Protein 6PKH (pdb70)

Structure (mmCIF, N/CA/C/O backbone):
data_6PKH
#
_entry.id   6PKH
#
_cell.length_a   73.954
_cell.length_b   73.954
_cell.length_c   109.288
_cell.angle_alpha   90.00
_cell.angle_beta   90.00
_cell.angle_gamma   90.00
#
_symmetry.space_group_name_H-M   'P 41 21 2'
#
loop_
_entity.id
_entity.type
_entity.pdbx_description
1 polymer 'N-acetylglucosamine-1-phosphodiester alpha-N-acetylglucosaminidase'
2 branched alpha-D-mannopyranose-(1-3)-beta-D-mannopyranose-(1-4)-2-acetamido-2-deoxy-beta-D-glucopyranose-(1-4)-[alpha-L-fucopyranose-(1-6)]2-acetamido-2-deoxy-beta-D-glucopyranose
3 water water
#
loop_
_atom_site.group_PDB
_atom_site.id
_atom_site.type_symbol
_atom_site.label_atom_id
_atom_site.label_alt_id
_atom_site.label_comp_id
_atom_site.label_asym_id
_atom_site.label_entity_id
_atom_site.label_seq_id
_atom_site.pdbx_PDB_ins_code
_atom_site.Cartn_x
_atom_site.Cartn_y
_atom_site.Cartn_z
_atom_site.occupancy
_atom_site.B_iso_or_equiv
_atom_site.auth_seq_id
_atom_site.auth_comp_id
_atom_site.auth_asym_id
_atom_site.auth_atom_id
_atom_site.pdbx_PDB_model_num
ATOM 1 N N . HIS A 1 15 ? 37.092 37.739 37.296 1.00 62.66 30 HIS A N 1
ATOM 2 C CA . HIS A 1 15 ? 35.842 38.450 37.040 1.00 62.09 30 HIS A CA 1
ATOM 3 C C . HIS A 1 15 ? 34.663 37.494 37.128 1.00 44.69 30 HIS A C 1
ATOM 4 O O . HIS A 1 15 ? 34.742 36.355 36.671 1.00 41.99 30 HIS A O 1
ATOM 17 N N . SER A 1 16 ? 33.564 37.957 37.711 1.00 33.11 31 SER A N 1
ATOM 18 C CA . SER A 1 16 ? 32.436 37.073 37.952 1.00 25.90 31 SER A CA 1
ATOM 19 C C . SER A 1 16 ? 31.543 36.981 36.723 1.00 22.78 31 SER A C 1
ATOM 20 O O . SER A 1 16 ? 31.489 37.892 35.889 1.00 24.02 31 SER A O 1
ATOM 28 N N . SER A 1 17 ? 30.834 35.859 36.631 1.00 19.22 32 SER A N 1
ATOM 29 C CA . SER A 1 17 ? 29.918 35.564 35.540 1.00 21.64 32 SER A CA 1
ATOM 30 C C . SER A 1 17 ? 28.541 36.198 35.724 1.00 19.90 32 SER A C 1
ATOM 31 O O . SER A 1 17 ? 27.703 36.095 34.827 1.00 19.54 32 SER A O 1
ATOM 39 N N . ASP A 1 18 ? 28.273 36.836 36.860 1.00 20.86 33 ASP A N 1
ATOM 40 C CA . ASP A 1 18 ? 26.977 37.463 37.111 1.00 21.56 33 ASP A CA 1
ATOM 41 C C . ASP A 1 18 ? 25.825 36.465 36.981 1.00 19.97 33 ASP A C 1
ATOM 42 O O . ASP A 1 18 ? 24.754 36.808 36.488 1.00 20.91 33 ASP A O 1
ATOM 51 N N . ASP A 1 19 ? 26.015 35.221 37.427 1.00 18.57 34 ASP A N 1
ATOM 52 C CA . ASP A 1 19 ? 25.007 34.215 37.131 1.00 20.96 34 ASP A CA 1
ATOM 53 C C . ASP A 1 19 ? 24.007 33.959 38.258 1.00 19.81 34 ASP A C 1
ATOM 54 O O . ASP A 1 19 ? 23.080 33.176 38.050 1.00 23.28 34 ASP A O 1
ATOM 63 N N . ASP A 1 20 ? 24.129 34.597 39.424 1.00 15.27 35 ASP A N 1
ATOM 64 C CA . ASP A 1 20 ? 23.073 34.518 40.446 1.00 12.91 35 ASP A CA 1
ATOM 65 C C . ASP A 1 20 ? 22.373 35.876 40.543 1.00 12.65 35 ASP A C 1
ATOM 66 O O . ASP A 1 20 ? 22.594 36.659 41.477 1.00 12.42 35 ASP A O 1
ATOM 75 N N . LEU A 1 21 ? 21.509 36.152 39.564 1.00 11.73 36 LEU A N 1
ATOM 76 C CA . LEU A 1 21 ? 20.804 37.424 39.498 1.00 13.06 36 LEU A CA 1
ATOM 77 C C . LEU A 1 21 ? 19.487 37.309 40.248 1.00 12.95 36 LEU A C 1
ATOM 78 O O . LEU A 1 21 ? 18.686 36.417 39.963 1.00 15.13 36 LEU A O 1
ATOM 94 N N . LEU A 1 22 ? 19.270 38.215 41.194 1.00 12.55 37 LEU A N 1
ATOM 95 C CA . LEU A 1 22 ? 18.043 38.260 41.982 1.00 14.98 37 LEU A CA 1
ATOM 96 C C . LEU A 1 22 ? 17.431 39.625 41.731 1.00 14.57 37 LEU A C 1
ATOM 97 O O . LEU A 1 22 ? 17.794 40.596 42.406 1.00 16.11 37 LEU A O 1
ATOM 113 N N . LEU A 1 23 ? 16.524 39.697 40.753 1.00 11.96 38 LEU A N 1
ATOM 114 C CA . LEU A 1 23 ? 15.992 40.971 40.282 1.00 11.54 38 LEU A CA 1
ATOM 115 C C . LEU A 1 23 ? 14.553 41.169 40.728 1.00 11.38 38 LEU A C 1
ATOM 116 O O . LEU A 1 23 ? 13.683 40.334 40.433 1.00 11.13 38 LEU A O 1
ATOM 132 N N . PRO A 1 24 ? 14.251 42.286 41.392 1.00 10.24 39 PRO A N 1
ATOM 133 C CA . PRO A 1 24 ? 12.874 42.536 41.826 1.00 10.59 39 PRO A CA 1
ATOM 134 C C . PRO A 1 24 ? 11.932 42.969 40.720 1.00 12.49 39 PRO A C 1
ATOM 135 O O . PRO A 1 24 ? 10.719 42.787 40.885 1.00 14.39 39 PRO A O 1
ATOM 146 N N . TYR A 1 25 ? 12.434 43.500 39.600 1.00 10.24 40 TYR A N 1
ATOM 147 C CA . TYR A 1 25 ? 11.592 44.025 38.537 1.00 10.77 40 TYR A CA 1
ATOM 148 C C . TYR A 1 25 ? 11.924 43.363 37.203 1.00 14.79 40 TYR A C 1
ATOM 149 O O . TYR A 1 25 ? 13.086 43.112 36.894 1.00 16.61 40 TYR A O 1
ATOM 167 N N . THR A 1 26 ? 10.894 43.082 36.410 1.00 15.56 41 THR A N 1
ATOM 168 C CA . THR A 1 26 ? 11.114 42.605 35.055 1.00 19.40 41 THR A CA 1
ATOM 169 C C . THR A 1 26 ? 11.128 43.740 34.048 1.00 20.45 41 THR A C 1
ATOM 170 O O . THR A 1 26 ? 11.655 43.566 32.950 1.00 23.20 41 THR A O 1
ATOM 181 N N . LYS A 1 27 ? 10.578 44.893 34.406 1.00 20.39 42 LYS A N 1
ATOM 182 C CA . LYS A 1 27 ? 10.513 46.052 33.526 1.00 28.89 42 LYS A CA 1
ATOM 183 C C . LYS A 1 27 ? 11.372 47.171 34.122 1.00 25.91 42 LYS A C 1
ATOM 184 O O . LYS A 1 27 ? 12.509 46.912 34.518 1.00 24.45 42 LYS A O 1
ATOM 203 N N . SER A 1 28 ? 10.870 48.387 34.201 1.00 29.43 43 SER A N 1
ATOM 204 C CA A SER A 1 28 ? 11.666 49.476 34.744 0.41 28.40 43 SER A CA 1
ATOM 205 C CA B SER A 1 28 ? 11.676 49.468 34.743 0.59 28.37 43 SER A CA 1
ATOM 206 C C . SER A 1 28 ? 11.826 49.311 36.253 1.00 24.25 43 SER A C 1
ATOM 207 O O . SER A 1 28 ? 10.957 48.768 36.941 1.00 22.76 43 SER A O 1
ATOM 222 N N . HIS A 1 29 ? 12.948 49.790 36.767 1.00 18.11 44 HIS A N 1
ATOM 223 C CA . HIS A 1 29 ? 13.223 49.655 38.186 1.00 13.24 44 HIS A CA 1
ATOM 224 C C . HIS A 1 29 ? 12.325 50.575 39.000 1.00 13.33 44 HIS A C 1
ATOM 225 O O . HIS A 1 29 ? 12.275 51.782 38.760 1.00 15.54 44 HIS A O 1
ATOM 239 N N . GLY A 1 30 ? 11.614 50.001 39.961 1.00 10.80 45 GLY A N 1
ATOM 240 C CA . GLY A 1 30 ? 10.831 50.763 40.899 1.00 10.18 45 GLY A CA 1
ATOM 241 C C . GLY A 1 30 ? 9.381 50.864 40.477 1.00 11.49 45 GLY A C 1
ATOM 242 O O . GLY A 1 30 ? 9.020 50.567 39.339 1.00 13.55 45 GLY A O 1
ATOM 246 N N . PRO A 1 31 ? 8.522 51.301 41.386 1.00 11.11 46 PRO A N 1
ATOM 247 C CA . PRO A 1 31 ? 7.134 51.547 41.007 1.00 12.64 46 PRO A CA 1
ATOM 248 C C . PRO A 1 31 ? 7.035 52.788 40.141 1.00 15.12 46 PRO A C 1
ATOM 249 O O . PRO A 1 31 ? 7.955 53.605 40.062 1.00 14.64 46 PRO A O 1
ATOM 260 N N . SER A 1 32 ? 5.891 52.921 39.479 1.00 11.53 47 SER A N 1
ATOM 261 C CA . SER A 1 32 ? 5.679 54.059 38.605 1.00 15.72 47 SER A CA 1
ATOM 262 C C . SER A 1 32 ? 4.955 55.200 39.304 1.00 16.07 47 SER A C 1
ATOM 263 O O . SER A 1 32 ? 4.897 56.307 38.756 1.00 16.58 47 SER A O 1
ATOM 271 N N . HIS A 1 33 ? 4.420 54.958 40.494 1.00 15.05 48 HIS A N 1
ATOM 272 C CA . HIS A 1 33 ? 3.596 55.929 41.186 1.00 14.45 48 HIS A CA 1
ATOM 273 C C . HIS A 1 33 ? 4.426 56.800 42.118 1.00 13.60 48 HIS A C 1
ATOM 274 O O . HIS A 1 33 ? 5.578 56.500 42.457 1.00 14.00 48 HIS A O 1
ATOM 289 N N . SER A 1 34 ? 3.819 57.898 42.534 1.00 11.88 49 SER A N 1
ATOM 290 C CA . SER A 1 34 ? 4.523 58.974 43.206 1.00 12.24 49 SER A CA 1
ATOM 291 C C . SER A 1 34 ? 4.593 58.764 44.709 1.00 11.03 49 SER A C 1
ATOM 292 O O . SER A 1 34 ? 3.939 57.898 45.288 1.00 12.73 49 SER A O 1
ATOM 300 N N . HIS A 1 35 ? 5.350 59.650 45.352 1.00 11.07 50 HIS A N 1
ATOM 301 C CA . HIS A 1 35 ? 5.394 59.665 46.804 1.00 11.55 50 HIS A CA 1
ATOM 302 C C . HIS A 1 35 ? 4.006 59.884 47.399 1.00 12.62 50 HIS A C 1
ATOM 303 O O . HIS A 1 35 ? 3.649 59.262 48.404 1.00 12.68 50 HIS A O 1
ATOM 317 N N . ARG A 1 36 ? 3.212 60.778 46.810 1.00 11.74 51 ARG A N 1
ATOM 318 C CA . ARG A 1 36 ? 1.858 61.007 47.329 1.00 11.28 51 ARG A CA 1
ATOM 319 C C . ARG A 1 36 ? 1.027 59.727 47.285 1.00 10.84 51 ARG A C 1
ATOM 320 O O . ARG A 1 36 ? 0.204 59.482 48.172 1.00 11.18 51 ARG A O 1
ATOM 341 N N . TYR A 1 37 ? 1.206 58.909 46.246 1.00 11.49 52 TYR A N 1
ATOM 342 C CA . TYR A 1 37 ? 0.490 57.640 46.187 1.00 10.50 52 TYR A CA 1
ATOM 343 C C . TYR A 1 37 ? 0.875 56.757 47.365 1.00 9.92 52 TYR A C 1
ATOM 344 O O . TYR A 1 37 ? 0.013 56.158 48.021 1.00 11.45 52 TYR A O 1
ATOM 362 N N . VAL A 1 38 ? 2.173 56.679 47.656 1.00 9.27 53 VAL A N 1
ATOM 363 C CA . VAL A 1 38 ? 2.654 55.887 48.784 1.00 10.34 53 VAL A CA 1
ATOM 364 C C . VAL A 1 38 ? 2.065 56.398 50.092 1.00 10.95 53 VAL A C 1
ATOM 365 O O . VAL A 1 38 ? 1.653 55.617 50.955 1.00 11.68 53 VAL A O 1
ATOM 378 N N . ARG A 1 39 ? 2.044 57.717 50.272 1.00 10.60 54 ARG A N 1
ATOM 379 C CA . ARG A 1 39 ? 1.445 58.293 51.468 1.00 10.24 54 ARG A CA 1
ATOM 380 C C . ARG A 1 39 ? -0.004 57.885 51.600 1.00 11.32 54 ARG A C 1
ATOM 381 O O . ARG A 1 39 ? -0.462 57.532 52.692 1.00 12.39 54 ARG A O 1
ATOM 402 N N . ASP A 1 40 ? -0.742 57.912 50.496 1.00 11.33 55 ASP A N 1
ATOM 403 C CA . ASP A 1 40 ? -2.174 57.691 50.568 1.00 12.42 55 ASP A CA 1
ATOM 404 C C . ASP A 1 40 ? -2.527 56.226 50.757 1.00 11.31 55 ASP A C 1
ATOM 405 O O . ASP A 1 40 ? -3.650 55.927 51.173 1.00 14.59 55 ASP A O 1
ATOM 414 N N . CYS A 1 41 ? -1.611 55.307 50.471 1.00 11.33 56 CYS A N 1
ATOM 415 C CA . CYS A 1 41 ? -1.904 53.892 50.622 1.00 13.99 56 CYS A CA 1
ATOM 416 C C . CYS A 1 41 ? -1.313 53.284 51.882 1.00 16.05 56 CYS A C 1
ATOM 417 O O . CYS A 1 41 ? -1.572 52.110 52.163 1.00 17.67 56 CYS A O 1
ATOM 425 N N . GLN A 1 42 ? -0.566 54.036 52.675 1.00 14.99 57 GLN A N 1
ATOM 426 C CA . GLN A 1 42 ? 0.057 53.372 53.807 1.00 15.68 57 GLN A CA 1
ATOM 427 C C . GLN A 1 42 ? -0.950 53.204 54.946 1.00 13.49 57 GLN A C 1
ATOM 428 O O . GLN A 1 42 ? -1.988 53.871 54.983 1.00 13.03 57 GLN A O 1
ATOM 442 N N . PRO A 1 43 ? -0.668 52.304 55.884 1.00 13.22 58 PRO A N 1
ATOM 443 C CA . PRO A 1 43 ? -1.629 52.037 56.957 1.00 13.93 58 PRO A CA 1
ATOM 444 C C . PRO A 1 43 ? -1.876 53.261 57.832 1.00 13.94 58 PRO A C 1
ATOM 445 O O . PRO A 1 43 ? -0.990 54.086 58.052 1.00 14.89 58 PRO A O 1
ATOM 456 N N . VAL A 1 44 ? -3.086 53.314 58.402 1.00 13.67 59 VAL A N 1
ATOM 457 C CA A VAL A 1 44 ? -3.516 54.474 59.177 0.72 15.76 59 VAL A CA 1
ATOM 458 C CA B VAL A 1 44 ? -3.514 54.476 59.177 0.28 16.04 59 VAL A CA 1
ATOM 459 C C . VAL A 1 44 ? -2.591 54.719 60.362 1.00 14.86 59 VAL A C 1
ATOM 460 O O . VAL A 1 44 ? -2.445 55.863 60.815 1.00 15.59 59 VAL A O 1
ATOM 485 N N . ALA A 1 45 ? -1.945 53.664 60.877 1.00 14.50 60 ALA A N 1
ATOM 486 C CA . ALA A 1 45 ? -1.041 53.800 62.021 1.00 16.37 60 ALA A CA 1
ATOM 487 C C . ALA A 1 45 ? 0.101 54.771 61.767 1.00 15.98 60 ALA A C 1
ATOM 488 O O . ALA A 1 45 ? 0.682 55.299 62.721 1.00 17.80 60 ALA A O 1
ATOM 495 N N . HIS A 1 46 ? 0.445 55.010 60.517 1.00 12.81 61 HIS A N 1
ATOM 496 C CA . HIS A 1 46 ? 1.595 55.835 60.181 1.00 13.20 61 HIS A CA 1
ATOM 497 C C . HIS A 1 46 ? 1.206 57.229 59.721 1.00 17.09 61 HIS A C 1
ATOM 498 O O . HIS A 1 46 ? 2.089 58.022 59.373 1.00 19.27 61 HIS A O 1
ATOM 512 N N . GLY A 1 47 ? -0.083 57.562 59.760 1.00 16.61 62 GLY A N 1
ATOM 513 C CA . GLY A 1 47 ? -0.513 58.897 59.390 1.00 17.52 62 GLY A CA 1
ATOM 514 C C . GLY A 1 47 ? -0.091 59.256 57.983 1.00 17.16 62 GLY A C 1
ATOM 515 O O . GLY A 1 47 ? -0.222 58.471 57.039 1.00 15.97 62 GLY A O 1
ATOM 519 N N . THR A 1 48 ? 0.428 60.470 57.839 1.00 17.84 63 THR A N 1
ATOM 520 C CA . THR A 1 48 ? 0.819 61.006 56.549 1.00 17.33 63 THR A CA 1
ATOM 521 C C . THR A 1 48 ? 2.320 61.009 56.334 1.00 16.56 63 THR A C 1
ATOM 522 O O . THR A 1 48 ? 2.769 61.444 55.274 1.00 19.66 63 THR A O 1
ATOM 533 N N . VAL A 1 49 ? 3.112 60.549 57.296 1.00 14.36 64 VAL A N 1
ATOM 534 C CA . VAL A 1 49 ? 4.568 60.574 57.170 1.00 14.17 64 VAL A CA 1
ATOM 535 C C . VAL A 1 49 ? 5.047 59.185 56.773 1.00 12.97 64 VAL A C 1
ATOM 536 O O . VAL A 1 49 ? 4.667 58.181 57.396 1.00 13.86 64 VAL A O 1
ATOM 549 N N . THR A 1 50 ? 5.871 59.130 55.725 1.00 12.26 65 THR A N 1
ATOM 550 C CA . THR A 1 50 ? 6.253 57.876 55.096 1.00 9.94 65 THR A CA 1
ATOM 551 C C . THR A 1 50 ? 7.692 57.470 55.387 1.00 9.61 65 THR A C 1
ATOM 552 O O . THR A 1 50 ? 8.223 56.594 54.704 1.00 9.83 65 THR A O 1
ATOM 563 N N . HIS A 1 51 ? 8.343 58.085 56.365 1.00 9.91 66 HIS A N 1
ATOM 564 C CA . HIS A 1 51 ? 9.681 57.669 56.749 1.00 11.04 66 HIS A CA 1
ATOM 565 C C . HIS A 1 51 ? 9.799 57.775 58.256 1.00 13.09 66 HIS A C 1
ATOM 566 O O . HIS A 1 51 ? 8.983 58.424 58.917 1.00 13.87 66 HIS A O 1
ATOM 580 N N . GLU A 1 52 ? 10.837 57.145 58.795 1.00 12.58 67 GLU A N 1
ATOM 581 C CA . GLU A 1 52 ? 11.152 57.231 60.215 1.00 12.61 67 GLU A CA 1
ATOM 582 C C . GLU A 1 52 ? 12.501 57.912 60.404 1.00 13.42 67 GLU A C 1
ATOM 583 O O . GLU A 1 52 ? 13.376 57.849 59.530 1.00 12.53 67 GLU A O 1
ATOM 595 N N . THR A 1 53 ? 12.664 58.539 61.561 1.00 13.88 68 THR A N 1
ATOM 596 C CA . THR A 1 53 ? 13.900 59.212 61.930 1.00 17.75 68 THR A CA 1
ATOM 597 C C . THR A 1 53 ? 14.369 58.726 63.293 1.00 20.29 68 THR A C 1
ATOM 598 O O . THR A 1 53 ? 13.562 58.407 64.172 1.00 20.78 68 THR A O 1
ATOM 609 N N . GLN A 1 54 ? 15.689 58.680 63.463 1.00 18.00 69 GLN A N 1
ATOM 610 C CA . GLN A 1 54 ? 16.285 58.318 64.744 1.00 20.19 69 GLN A CA 1
ATOM 611 C C . GLN A 1 54 ? 17.591 59.084 64.894 1.00 18.02 69 GLN A C 1
ATOM 612 O O . GLN A 1 54 ? 18.414 59.074 63.980 1.00 16.32 69 GLN A O 1
ATOM 626 N N . ALA A 1 55 ? 17.780 59.734 66.034 1.00 15.66 70 ALA A N 1
ATOM 627 C CA . ALA A 1 55 ? 19.070 60.359 66.317 1.00 17.33 70 ALA A CA 1
ATOM 628 C C . ALA A 1 55 ? 20.166 59.300 66.367 1.00 18.17 70 ALA A C 1
ATOM 629 O O . ALA A 1 55 ? 20.038 58.292 67.063 1.00 18.79 70 ALA A O 1
ATOM 636 N N . ALA A 1 56 ? 21.251 59.519 65.629 1.00 18.59 71 ALA A N 1
ATOM 637 C CA . ALA A 1 56 ? 22.309 58.526 65.597 1.00 21.65 71 ALA A CA 1
ATOM 638 C C . ALA A 1 56 ? 23.033 58.512 66.935 1.00 24.25 71 ALA A C 1
ATOM 639 O O . ALA A 1 56 ? 23.113 59.528 67.632 1.00 23.23 71 ALA A O 1
ATOM 646 N N . SER A 1 57 ? 23.535 57.338 67.308 1.00 25.63 72 SER A N 1
ATOM 647 C CA . SER A 1 57 ? 24.410 57.274 68.462 1.00 29.68 72 SER A CA 1
ATOM 648 C C . SER A 1 57 ? 25.667 58.074 68.164 1.00 28.43 72 SER A C 1
ATOM 649 O O . SER A 1 57 ? 26.044 58.270 67.006 1.00 25.75 72 SER A O 1
ATOM 657 N N . LYS A 1 58 ? 26.297 58.570 69.222 1.00 27.51 73 LYS A N 1
ATOM 658 C CA . LYS A 1 58 ? 27.499 59.363 69.103 1.00 37.19 73 LYS A CA 1
ATOM 659 C C . LYS A 1 58 ? 28.376 59.020 70.307 1.00 50.03 73 LYS A C 1
ATOM 660 O O . LYS A 1 58 ? 28.496 59.782 71.260 1.00 41.59 73 LYS A O 1
ATOM 679 N N . HIS A 1 59 ? 28.975 57.832 70.264 1.00 80.44 74 HIS A N 1
ATOM 680 C CA . HIS A 1 59 ? 29.884 57.358 71.307 1.00 106.02 74 HIS A CA 1
ATOM 681 C C . HIS A 1 59 ? 31.312 57.662 70.867 1.00 114.13 74 HIS A C 1
ATOM 682 O O . HIS A 1 59 ? 31.897 56.923 70.071 1.00 118.70 74 HIS A O 1
ATOM 696 N N . SER A 1 60 ? 31.878 58.752 71.387 1.00 117.71 75 SER A N 1
ATOM 697 C CA . SER A 1 60 ? 33.275 59.057 71.096 1.00 120.98 75 SER A CA 1
ATOM 698 C C . SER A 1 60 ? 34.206 58.088 71.811 1.00 129.44 75 SER A C 1
ATOM 699 O O . SER A 1 60 ? 35.240 57.691 71.262 1.00 127.93 75 SER A O 1
ATOM 707 N N . ASN A 1 61 ? 33.851 57.693 73.033 1.00 137.86 76 ASN A N 1
ATOM 708 C CA . ASN A 1 61 ? 34.661 56.761 73.816 1.00 142.81 76 ASN A CA 1
ATOM 709 C C . ASN A 1 61 ? 34.165 55.335 73.570 1.00 131.88 76 ASN A C 1
ATOM 710 O O . ASN A 1 61 ? 33.606 54.662 74.438 1.00 136.98 76 ASN A O 1
ATOM 721 N N . SER A 1 62 ? 34.383 54.890 72.336 1.00 107.43 77 SER A N 1
ATOM 722 C CA . SER A 1 62 ? 34.027 53.547 71.901 1.00 86.69 77 SER A CA 1
ATOM 723 C C . SER A 1 62 ? 34.758 53.268 70.597 1.00 73.67 77 SER A C 1
ATOM 724 O O . SER A 1 62 ? 35.223 54.204 69.932 1.00 71.90 77 SER A O 1
ATOM 732 N N . PRO A 1 63 ? 34.891 52.000 70.209 1.00 61.87 78 PRO A N 1
ATOM 733 C CA . PRO A 1 63 ? 35.463 51.692 68.894 1.00 47.92 78 PRO A CA 1
ATOM 734 C C . PRO A 1 63 ? 34.551 52.189 67.786 1.00 32.67 78 PRO A C 1
ATOM 735 O O . PRO A 1 63 ? 33.379 52.513 67.994 1.00 27.70 78 PRO A O 1
ATOM 746 N N . VAL A 1 64 ? 35.107 52.245 66.580 1.00 26.96 79 VAL A N 1
ATOM 747 C CA . VAL A 1 64 ? 34.310 52.683 65.442 1.00 23.87 79 VAL A CA 1
ATOM 748 C C . VAL A 1 64 ? 33.174 51.704 65.188 1.00 19.00 79 VAL A C 1
ATOM 749 O O . VAL A 1 64 ? 32.032 52.105 64.940 1.00 17.17 79 VAL A O 1
ATOM 762 N N . LEU A 1 65 ? 33.466 50.408 65.239 1.00 18.37 80 LEU A N 1
ATOM 763 C CA . LEU A 1 65 ? 32.461 49.410 64.926 1.00 17.16 80 LEU A CA 1
ATOM 764 C C . LEU A 1 65 ? 32.771 48.131 65.675 1.00 18.87 80 LEU A C 1
ATOM 765 O O . LEU A 1 65 ? 33.875 47.933 66.194 1.00 19.40 80 LEU A O 1
ATOM 781 N N . GLU A 1 66 ? 31.777 47.251 65.706 1.00 17.59 81 GLU A N 1
ATOM 782 C CA . GLU A 1 66 ? 31.953 45.860 66.102 1.00 18.89 81 GLU A CA 1
ATOM 783 C C . GLU A 1 66 ? 31.396 45.002 64.981 1.00 14.50 81 GLU A C 1
ATOM 784 O O . GLU A 1 66 ? 30.266 45.221 64.549 1.00 13.72 81 GLU A O 1
ATOM 796 N N . SER A 1 67 ? 32.176 44.043 64.501 1.00 15.16 82 SER A N 1
ATOM 797 C CA . SER A 1 67 ? 31.738 43.191 63.400 1.00 18.98 82 SER A CA 1
ATOM 798 C C . SER A 1 67 ? 31.700 41.756 63.893 1.00 16.37 82 SER A C 1
ATOM 799 O O . SER A 1 67 ? 32.709 41.233 64.373 1.00 17.53 82 SER A O 1
ATOM 807 N N . ASN A 1 68 ? 30.539 41.132 63.780 1.00 14.60 83 ASN A N 1
ATOM 808 C CA . ASN A 1 68 ? 30.274 39.829 64.365 1.00 14.84 83 ASN A CA 1
ATOM 809 C C . ASN A 1 68 ? 29.875 38.846 63.275 1.00 13.43 83 ASN A C 1
ATOM 810 O O . ASN A 1 68 ? 29.131 39.193 62.355 1.00 15.24 83 ASN A O 1
ATOM 821 N N . ILE A 1 69 ? 30.348 37.615 63.408 1.00 11.32 84 ILE A N 1
ATOM 822 C CA . ILE A 1 69 ? 30.005 36.522 62.508 1.00 9.54 84 ILE A CA 1
ATOM 823 C C . ILE A 1 69 ? 28.902 35.691 63.154 1.00 9.13 84 ILE A C 1
ATOM 824 O O . ILE A 1 69 ? 28.997 35.330 64.338 1.00 11.96 84 ILE A O 1
ATOM 840 N N . PHE A 1 70 ? 27.875 35.353 62.381 1.00 9.23 85 PHE A N 1
ATOM 841 C CA . PHE A 1 70 ? 26.860 34.403 62.827 1.00 9.65 85 PHE A CA 1
ATOM 842 C C . PHE A 1 70 ? 26.807 33.208 61.883 1.00 9.66 85 PHE A C 1
ATOM 843 O O . PHE A 1 70 ? 27.029 33.335 60.673 1.00 9.54 85 PHE A O 1
ATOM 860 N N . ILE A 1 71 ? 26.558 32.048 62.471 1.00 10.04 86 ILE A N 1
ATOM 861 C CA . ILE A 1 71 ? 26.166 30.841 61.763 1.00 11.06 86 ILE A CA 1
ATOM 862 C C . ILE A 1 71 ? 24.943 30.310 62.496 1.00 12.14 86 ILE A C 1
ATOM 863 O O . ILE A 1 71 ? 25.046 29.889 63.652 1.00 12.66 86 ILE A O 1
ATOM 879 N N . SER A 1 72 ? 23.789 30.330 61.832 1.00 14.21 87 SER A N 1
ATOM 880 C CA . SER A 1 72 ? 22.515 30.099 62.495 1.00 16.31 87 SER A CA 1
ATOM 881 C C . SER A 1 72 ? 21.680 29.087 61.739 1.00 17.69 87 SER A C 1
ATOM 882 O O . SER A 1 72 ? 21.763 28.975 60.516 1.00 17.82 87 SER A O 1
ATOM 890 N N . ASP A 1 73 ? 20.831 28.386 62.486 1.00 20.14 88 ASP A N 1
ATOM 891 C CA . ASP A 1 73 ? 19.902 27.413 61.926 1.00 26.88 88 ASP A CA 1
ATOM 892 C C . ASP A 1 73 ? 18.558 28.093 61.691 1.00 22.77 88 ASP A C 1
ATOM 893 O O . ASP A 1 73 ? 17.967 28.639 62.626 1.00 23.13 88 ASP A O 1
ATOM 902 N N . ILE A 1 74 ? 18.093 28.085 60.445 1.00 20.40 89 ILE A N 1
ATOM 903 C CA . ILE A 1 74 ? 16.827 28.701 60.061 1.00 23.65 89 ILE A CA 1
ATOM 904 C C . ILE A 1 74 ? 15.882 27.581 59.650 1.00 25.01 89 ILE A C 1
ATOM 905 O O . ILE A 1 74 ? 16.260 26.686 58.885 1.00 23.75 89 ILE A O 1
ATOM 921 N N . THR A 1 75 ? 14.663 27.615 60.168 1.00 27.79 90 THR A N 1
ATOM 922 C CA . THR A 1 75 ? 13.631 26.672 59.769 1.00 34.03 90 THR A CA 1
ATOM 923 C C . THR A 1 75 ? 12.574 27.439 58.990 1.00 35.97 90 THR A C 1
ATOM 924 O O . THR A 1 75 ? 12.049 28.445 59.478 1.00 39.15 90 THR A O 1
ATOM 935 N N . ASP A 1 76 ? 12.285 26.983 57.781 1.00 30.72 91 ASP A N 1
ATOM 936 C CA . ASP A 1 76 ? 11.345 27.685 56.925 1.00 37.95 91 ASP A CA 1
ATOM 937 C C . ASP A 1 76 ? 9.936 27.184 57.215 1.00 44.42 91 ASP A C 1
ATOM 938 O O . ASP A 1 76 ? 9.720 26.380 58.126 1.00 33.00 91 ASP A O 1
ATOM 947 N N . ASP A 1 77 ? 8.968 27.649 56.420 1.00 66.54 92 ASP A N 1
ATOM 948 C CA . ASP A 1 77 ? 7.570 27.310 56.665 1.00 80.54 92 ASP A CA 1
ATOM 949 C C . ASP A 1 77 ? 7.327 25.813 56.510 1.00 71.61 92 ASP A C 1
ATOM 950 O O . ASP A 1 77 ? 6.566 25.219 57.282 1.00 71.11 92 ASP A O 1
ATOM 959 N N . SER A 1 78 ? 7.968 25.184 55.526 1.00 65.85 93 SER A N 1
ATOM 960 C CA . SER A 1 78 ? 7.795 23.754 55.292 1.00 63.06 93 SER A CA 1
ATOM 961 C C . SER A 1 78 ? 8.468 22.883 56.350 1.00 57.08 93 SER A C 1
ATOM 962 O O . SER A 1 78 ? 8.442 21.655 56.211 1.00 57.70 93 SER A O 1
ATOM 970 N N . GLY A 1 79 ? 9.068 23.473 57.387 1.00 49.45 94 GLY A N 1
ATOM 971 C CA . GLY A 1 79 ? 9.767 22.725 58.412 1.00 44.44 94 GLY A CA 1
ATOM 972 C C . GLY A 1 79 ? 11.203 22.371 58.087 1.00 41.59 94 GLY A C 1
ATOM 973 O O . GLY A 1 79 ? 11.847 21.679 58.889 1.00 37.82 94 GLY A O 1
ATOM 977 N N . THR A 1 80 ? 11.723 22.823 56.945 1.00 44.20 95 THR A N 1
ATOM 978 C CA . THR A 1 80 ? 13.066 22.470 56.500 1.00 46.76 95 THR A CA 1
ATOM 979 C C . THR A 1 80 ? 14.108 23.321 57.215 1.00 39.50 95 THR A C 1
ATOM 980 O O . THR A 1 80 ? 13.982 24.548 57.264 1.00 33.85 95 THR A O 1
ATOM 991 N N . HIS A 1 81 ? 15.150 22.669 57.742 1.00 39.70 96 HIS A N 1
ATOM 992 C CA . HIS A 1 81 ? 16.245 23.355 58.414 1.00 33.93 96 HIS A CA 1
ATOM 993 C C . HIS A 1 81 ? 17.396 23.619 57.451 1.00 27.43 96 HIS A C 1
ATOM 994 O O . HIS A 1 81 ? 17.716 22.785 56.596 1.00 25.97 96 HIS A O 1
ATOM 1008 N N . ARG A 1 82 ? 18.039 24.772 57.620 1.00 23.85 97 ARG A N 1
ATOM 1009 C CA . ARG A 1 82 ? 19.198 25.130 56.820 1.00 23.34 97 ARG A CA 1
ATOM 1010 C C . ARG A 1 82 ? 20.121 25.980 57.676 1.00 20.28 97 ARG A C 1
ATOM 1011 O O . ARG A 1 82 ? 19.654 26.833 58.433 1.00 25.19 97 ARG A O 1
ATOM 1032 N N . TRP A 1 83 ? 21.426 25.781 57.530 1.00 14.71 98 TRP A N 1
ATOM 1033 C CA . TRP A 1 83 ? 22.385 26.688 58.136 1.00 14.17 98 TRP A CA 1
ATOM 1034 C C . TRP A 1 83 ? 22.647 27.863 57.212 1.00 13.70 98 TRP A C 1
ATOM 1035 O O . TRP A 1 83 ? 22.736 27.701 55.992 1.00 15.87 98 TRP A O 1
ATOM 1056 N N . VAL A 1 84 ? 22.717 29.055 57.798 1.00 14.29 99 VAL A N 1
ATOM 1057 C CA . VAL A 1 84 ? 23.057 30.272 57.070 1.00 13.30 99 VAL A CA 1
ATOM 1058 C C . VAL A 1 84 ? 24.208 30.937 57.805 1.00 12.65 99 VAL A C 1
ATOM 1059 O O . VAL A 1 84 ? 24.331 30.829 59.027 1.00 12.97 99 VAL A O 1
ATOM 1072 N N . SER A 1 85 ? 25.052 31.628 57.057 1.00 11.87 100 SER A N 1
ATOM 1073 C CA A SER A 1 85 ? 26.233 32.277 57.605 0.59 12.16 100 SER A CA 1
ATOM 1074 C CA B SER A 1 85 ? 26.221 32.285 57.622 0.41 12.19 100 SER A CA 1
ATOM 1075 C C . SER A 1 85 ? 26.302 33.716 57.120 1.00 11.33 100 SER A C 1
ATOM 1076 O O . SER A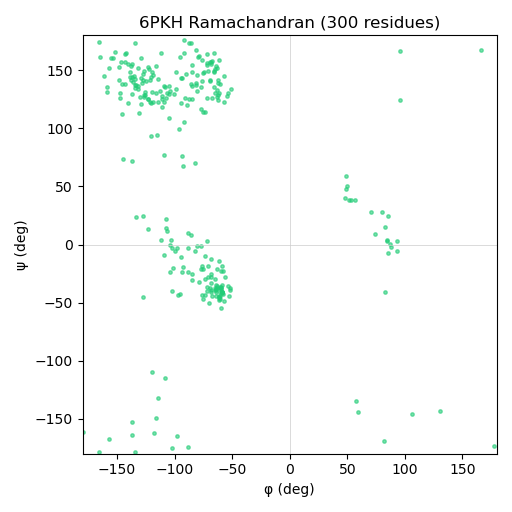 1 85 ? 25.929 34.014 55.986 1.00 12.33 100 SER A O 1
ATOM 1091 N N . GLY A 1 86 ? 26.812 34.599 57.974 1.00 9.58 101 GLY A N 1
ATOM 1092 C CA . GLY A 1 86 ? 26.916 35.9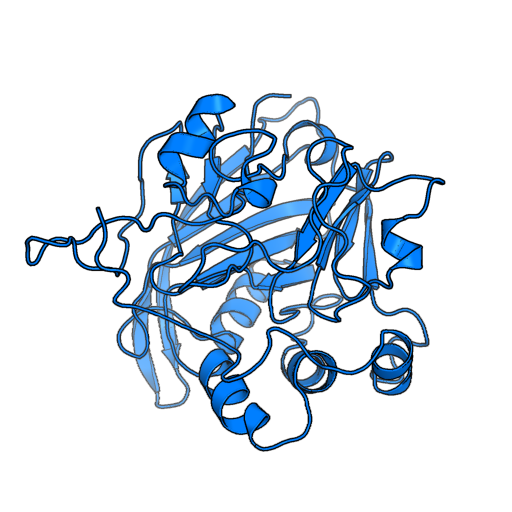92 57.596 1.00 8.93 101 GLY A CA 1
ATOM 1093 C C . GLY A 1 86 ? 27.519 36.836 58.686 1.00 8.75 101 GLY A C 1
ATOM 1094 O O . GLY A 1 86 ? 28.175 36.334 59.597 1.00 8.71 101 GLY A O 1
ATOM 1098 N N . HIS A 1 87 ? 27.290 38.136 58.565 1.00 9.38 102 HIS A N 1
ATOM 1099 C CA . HIS A 1 87 ? 27.865 39.128 59.463 1.00 10.63 102 HIS A CA 1
ATOM 1100 C C . HIS A 1 87 ? 26.825 40.152 59.891 1.00 11.37 102 HIS A C 1
ATOM 1101 O O . HIS A 1 87 ? 25.958 40.545 59.107 1.00 10.83 102 HIS A O 1
ATOM 1115 N N . ILE A 1 88 ? 26.959 40.596 61.140 1.00 10.37 103 ILE A N 1
ATOM 1116 C CA . ILE A 1 88 ? 26.219 41.724 61.700 1.00 13.66 103 ILE A CA 1
ATOM 1117 C C . ILE A 1 88 ? 27.257 42.731 62.160 1.00 12.95 103 ILE A C 1
ATOM 1118 O O . ILE A 1 88 ? 28.118 42.398 62.982 1.00 13.63 103 ILE A O 1
ATOM 1134 N N . THR A 1 89 ? 27.184 43.954 61.643 1.00 10.79 104 THR A N 1
ATOM 1135 C CA . THR A 1 89 ? 28.132 44.993 62.021 1.00 12.71 104 THR A CA 1
ATOM 1136 C C . THR A 1 89 ? 27.400 46.126 62.723 1.00 12.81 104 THR A C 1
ATOM 1137 O O . THR A 1 89 ? 26.389 46.622 62.223 1.00 12.16 104 THR A O 1
ATOM 1148 N N . GLU A 1 90 ? 27.919 46.538 63.877 1.00 11.52 105 GLU A N 1
ATOM 1149 C CA . GLU A 1 90 ? 27.334 47.614 64.667 1.00 15.27 105 GLU A CA 1
ATOM 1150 C C . GLU A 1 90 ? 28.254 48.824 64.639 1.00 13.60 105 GLU A C 1
ATOM 1151 O O . GLU A 1 90 ? 29.440 48.704 64.961 1.00 13.45 105 GLU A O 1
ATOM 1163 N N . VAL A 1 91 ? 27.700 49.984 64.292 1.00 14.28 106 VAL A N 1
ATOM 1164 C CA . VAL A 1 91 ? 28.471 51.201 64.050 1.00 14.98 106 VAL A CA 1
ATOM 1165 C C . VAL A 1 91 ? 28.101 52.224 65.117 1.00 17.36 106 VAL A C 1
ATOM 1166 O O . VAL A 1 91 ? 26.935 52.611 65.241 1.00 16.05 106 VAL A O 1
ATOM 1179 N N . HIS A 1 92 ? 29.103 52.697 65.864 1.00 19.08 107 HIS A N 1
ATOM 1180 C CA . HIS A 1 92 ? 28.841 53.474 67.069 1.00 23.45 107 HIS A CA 1
ATOM 1181 C C . HIS A 1 92 ? 28.701 54.968 66.841 1.00 21.90 107 HIS A C 1
ATOM 1182 O O . HIS A 1 92 ? 28.065 55.643 67.665 1.00 23.98 107 HIS A O 1
ATOM 1196 N N . ASP A 1 93 ? 29.267 55.515 65.770 1.00 20.23 108 ASP A N 1
ATOM 1197 C CA . ASP A 1 93 ? 29.161 56.950 65.477 1.00 20.30 108 ASP A CA 1
ATOM 1198 C C . ASP A 1 93 ? 28.896 57.105 63.989 1.00 18.21 108 ASP A C 1
ATOM 1199 O O . ASP A 1 93 ? 29.771 57.530 63.221 1.00 18.30 108 ASP A O 1
ATOM 1208 N N . PRO A 1 94 ? 27.686 56.755 63.540 1.00 18.10 109 PRO A N 1
ATOM 1209 C CA . PRO A 1 94 ? 27.431 56.690 62.095 1.00 16.66 109 PRO A CA 1
ATOM 1210 C C . PRO A 1 94 ? 27.660 57.992 61.362 1.00 18.00 109 PRO A C 1
ATOM 1211 O O . PRO A 1 94 ? 28.065 57.962 60.193 1.00 18.40 109 PRO A O 1
ATOM 1222 N N . LEU A 1 95 ? 27.368 59.140 61.980 1.00 16.92 110 LEU A N 1
ATOM 1223 C CA . LEU A 1 95 ? 27.539 60.396 61.262 1.00 17.72 110 LEU A CA 1
ATOM 1224 C C . LEU A 1 95 ? 28.989 60.566 60.830 1.00 17.77 110 LEU A C 1
ATOM 1225 O O . LEU A 1 95 ? 29.268 61.048 59.727 1.00 20.34 110 LEU A O 1
ATOM 1241 N N . ARG A 1 96 ? 29.925 60.147 61.672 1.00 16.12 111 ARG A N 1
ATOM 1242 C CA . ARG A 1 96 ? 31.332 60.335 61.354 1.00 20.76 111 ARG A CA 1
ATOM 1243 C C . ARG A 1 96 ? 31.894 59.225 60.480 1.00 16.41 111 ARG A C 1
ATOM 1244 O O . ARG A 1 96 ? 32.819 59.477 59.703 1.00 17.10 111 ARG A O 1
ATOM 1265 N N . SER A 1 97 ? 31.377 58.003 60.594 1.00 14.79 112 SER A N 1
ATOM 1266 C CA . SER A 1 97 ? 32.076 56.839 60.065 1.00 16.02 112 SER A CA 1
ATOM 1267 C C . SER A 1 97 ? 31.436 56.210 58.831 1.00 14.22 112 SER A C 1
ATOM 1268 O O . SER A 1 97 ? 32.064 55.346 58.212 1.00 14.39 112 SER A O 1
ATOM 1276 N N . VAL A 1 98 ? 30.241 56.620 58.433 1.00 13.68 113 VAL A N 1
ATOM 1277 C CA . VAL A 1 98 ? 29.523 55.970 57.343 1.00 12.71 113 VAL A CA 1
ATOM 1278 C C . VAL A 1 98 ? 29.586 56.829 56.090 1.00 13.60 113 VAL A C 1
ATOM 1279 O O . VAL A 1 98 ? 29.247 58.021 56.125 1.00 15.02 113 VAL A O 1
ATOM 1292 N N . SER A 1 99 ? 29.974 56.210 54.968 1.00 13.53 114 SER A N 1
ATOM 1293 C CA . SER A 1 99 ? 29.977 56.859 53.664 1.00 15.20 114 SER A CA 1
ATOM 1294 C C . SER A 1 99 ? 29.302 55.970 52.636 1.00 12.72 114 SER A C 1
ATOM 1295 O O . SER A 1 99 ? 29.547 54.762 52.590 1.00 13.01 114 SER A O 1
ATOM 1303 N N . VAL A 1 100 ? 28.457 56.578 51.811 1.00 10.94 115 VAL A N 1
ATOM 1304 C CA . VAL A 1 100 ? 27.968 55.955 50.586 1.00 9.81 115 VAL A CA 1
ATOM 1305 C C . VAL A 1 100 ? 28.948 56.307 49.471 1.00 10.34 115 VAL A C 1
ATOM 1306 O O . VAL A 1 100 ? 29.154 57.486 49.177 1.00 12.14 115 VAL A O 1
ATOM 1319 N N . LEU A 1 101 ? 29.551 55.294 48.849 1.00 10.40 116 LEU A N 1
ATOM 1320 C CA . LEU A 1 101 ? 30.586 55.486 47.838 1.00 10.06 116 LEU A CA 1
ATOM 1321 C C . LEU A 1 101 ? 30.069 55.115 46.457 1.00 9.46 116 LEU A C 1
ATOM 1322 O O . LEU A 1 101 ? 29.404 54.088 46.294 1.00 9.73 116 LEU A O 1
ATOM 1338 N N . GLU A 1 102 ? 30.379 55.961 45.461 1.00 10.71 117 GLU A N 1
ATOM 1339 C CA . GLU A 1 102 ? 30.163 55.603 44.070 1.00 9.43 117 GLU A CA 1
ATOM 1340 C C . GLU A 1 102 ? 31.122 54.494 43.653 1.00 10.78 117 GLU A C 1
ATOM 1341 O O . GLU A 1 102 ? 32.219 54.377 44.200 1.00 11.02 117 GLU A O 1
ATOM 1353 N N . PRO A 1 103 ? 30.758 53.708 42.639 1.00 10.29 118 PRO A N 1
ATOM 1354 C CA . PRO A 1 103 ? 31.652 52.636 42.202 1.00 9.75 118 PRO A CA 1
ATOM 1355 C C . PRO A 1 103 ? 32.956 53.208 41.672 1.00 10.48 118 PRO A C 1
ATOM 1356 O O . PRO A 1 103 ? 32.960 54.103 40.823 1.00 12.42 118 PRO A O 1
ATOM 1367 N N . GLY A 1 104 ? 34.068 52.705 42.212 1.00 10.32 119 GLY A N 1
ATOM 1368 C CA . GLY A 1 104 ? 35.388 53.013 41.693 1.00 11.33 119 GLY A CA 1
ATOM 1369 C C . GLY A 1 104 ? 35.970 54.323 42.194 1.00 13.00 119 GLY A C 1
ATOM 1370 O O . GLY A 1 104 ? 37.162 54.418 42.502 1.00 15.17 119 GLY A O 1
ATOM 1374 N N . GLY A 1 105 ? 35.131 55.341 42.268 1.00 14.25 120 GLY A N 1
ATOM 1375 C CA . GLY A 1 105 ? 35.548 56.652 42.677 1.00 15.22 120 GLY A CA 1
ATOM 1376 C C . GLY A 1 105 ? 34.471 57.656 42.342 1.00 14.61 120 GLY A C 1
ATOM 1377 O O . GLY A 1 105 ? 33.511 57.359 41.615 1.00 12.65 120 GLY A O 1
ATOM 1381 N N . PRO A 1 106 ? 34.600 58.863 42.883 1.00 13.82 121 PRO A N 1
ATOM 1382 C CA . PRO A 1 106 ? 33.651 59.923 42.541 1.00 16.60 121 PRO A CA 1
ATOM 1383 C C . PRO A 1 106 ? 33.532 60.053 41.036 1.00 15.98 121 PRO A C 1
ATOM 1384 O O . PRO A 1 106 ? 34.535 60.050 40.312 1.00 16.66 121 PRO A O 1
ATOM 1395 N N . GLY A 1 107 ? 32.291 60.146 40.566 1.00 14.33 122 GLY A N 1
ATOM 1396 C CA . GLY A 1 107 ? 31.997 60.193 39.152 1.00 15.48 122 GLY A CA 1
ATOM 1397 C C . GLY A 1 107 ? 31.702 58.850 38.518 1.00 15.17 122 GLY A C 1
ATOM 1398 O O . GLY A 1 107 ? 31.309 58.813 37.344 1.00 15.08 122 GLY A O 1
ATOM 1402 N N . GLY A 1 108 ? 31.852 57.749 39.258 1.00 14.28 123 GLY A N 1
ATOM 1403 C CA . GLY A 1 108 ? 31.657 56.433 38.662 1.00 13.66 123 GLY A CA 1
ATOM 1404 C C . GLY A 1 108 ? 30.261 56.214 38.106 1.00 12.83 123 GLY A C 1
ATOM 1405 O O . GLY A 1 108 ? 30.092 55.574 37.065 1.00 12.75 123 GLY A O 1
ATOM 1409 N N . CYS A 1 109 ? 29.242 56.754 38.777 1.00 12.43 124 CYS A N 1
ATOM 1410 C CA . CYS A 1 109 ? 27.875 56.548 38.294 1.00 12.31 124 CYS A CA 1
ATOM 1411 C C . CYS A 1 109 ? 27.652 57.211 36.944 1.00 15.83 124 CYS A C 1
ATOM 1412 O O . CYS A 1 109 ? 26.941 56.665 36.090 1.00 15.62 124 CYS A O 1
ATOM 1419 N N . ALA A 1 110 ? 28.240 58.394 36.737 1.00 16.04 125 ALA A N 1
ATOM 1420 C CA . ALA A 1 110 ? 28.074 59.087 35.466 1.00 16.88 125 ALA A CA 1
ATOM 1421 C C . ALA A 1 110 ? 28.575 58.260 34.298 1.00 16.99 125 ALA A C 1
ATOM 1422 O O . ALA A 1 110 ? 28.139 58.483 33.169 1.00 18.90 125 ALA A O 1
ATOM 1429 N N . HIS A 1 111 ? 29.478 57.311 34.535 1.00 15.71 126 HIS A N 1
ATOM 1430 C CA . HIS A 1 111 ? 30.069 56.511 33.467 1.00 12.65 126 HIS A CA 1
ATOM 1431 C C . HIS A 1 111 ? 29.530 55.091 33.441 1.00 11.25 126 HIS A C 1
ATOM 1432 O O . HIS A 1 111 ? 30.095 54.236 32.754 1.00 11.77 126 HIS A O 1
ATOM 1446 N N . ASN A 1 112 ? 28.463 54.810 34.179 1.00 10.87 127 ASN A N 1
ATOM 1447 C CA . ASN A 1 112 ? 27.922 53.452 34.256 1.00 10.54 127 ASN A CA 1
ATOM 1448 C C . ASN A 1 112 ? 28.998 52.437 34.644 1.00 10.25 127 ASN A C 1
ATOM 1449 O O . ASN A 1 112 ? 29.017 51.305 34.164 1.00 11.58 127 ASN A O 1
ATOM 1460 N N . HIS A 1 113 ? 29.893 52.842 35.549 1.00 10.82 128 HIS A N 1
ATOM 1461 C CA . HIS A 1 113 ? 30.996 52.004 36.002 1.00 10.48 128 HIS A CA 1
ATOM 1462 C C . HIS A 1 113 ? 30.559 51.021 37.081 1.00 10.32 128 HIS A C 1
ATOM 1463 O O . HIS A 1 113 ? 29.834 51.378 38.009 1.00 11.16 128 HIS A O 1
ATOM 1477 N N . ARG A 1 114 ? 31.038 49.786 36.966 1.00 9.31 129 ARG A N 1
ATOM 1478 C CA . ARG A 1 114 ? 30.853 48.754 37.976 1.00 8.93 129 ARG A CA 1
ATOM 1479 C C . ARG A 1 114 ? 32.217 48.322 38.505 1.00 9.81 129 ARG A C 1
ATOM 1480 O O . ARG A 1 114 ? 33.206 48.300 37.766 1.00 11.02 129 ARG A O 1
ATOM 1501 N N . GLU A 1 115 ? 32.277 47.981 39.786 1.00 9.37 130 GLU A N 1
ATOM 1502 C CA . GLU A 1 115 ? 33.547 47.603 40.380 1.00 9.82 130 GLU A CA 1
ATOM 1503 C C . GLU A 1 115 ? 33.292 46.737 41.608 1.00 10.01 130 GLU A C 1
ATOM 1504 O O . GLU A 1 115 ? 32.249 46.848 42.260 1.00 8.79 130 GLU A O 1
ATOM 1516 N N . LEU A 1 116 ? 34.257 45.864 41.898 1.00 9.16 131 LEU A N 1
ATOM 1517 C CA . LEU A 1 116 ? 34.197 45.052 43.105 1.00 9.14 131 LEU A CA 1
ATOM 1518 C C . LEU A 1 116 ? 34.099 45.927 44.345 1.00 8.31 131 LEU A C 1
ATOM 1519 O O . LEU A 1 116 ? 34.700 46.996 44.428 1.00 8.76 131 LEU A O 1
ATOM 1535 N N . VAL A 1 117 ? 33.361 45.440 45.339 1.00 8.71 132 VAL A N 1
ATOM 1536 C CA . VAL A 1 117 ? 33.327 46.131 46.623 1.00 9.90 132 VAL A CA 1
ATOM 1537 C C . VAL A 1 117 ? 34.742 46.362 47.132 1.00 10.47 132 VAL A C 1
ATOM 1538 O O . VAL A 1 117 ? 35.063 47.438 47.638 1.00 11.11 132 VAL A O 1
ATOM 1551 N N . GLU A 1 118 ? 35.598 45.339 47.042 1.00 9.83 133 GLU A N 1
ATOM 1552 C CA . GLU A 1 118 ? 36.907 45.432 47.682 1.00 12.27 133 GLU A CA 1
ATOM 1553 C C . GLU A 1 118 ? 37.754 46.531 47.054 1.00 14.75 133 GLU A C 1
ATOM 1554 O O . GLU A 1 118 ? 38.504 47.223 47.756 1.00 16.76 133 GLU A O 1
ATOM 1566 N N . VAL A 1 119 ? 37.622 46.733 45.744 1.00 11.99 134 VAL A N 1
ATOM 1567 C CA . VAL A 1 119 ? 38.383 47.776 45.069 1.00 11.26 134 VAL A CA 1
ATOM 1568 C C . VAL A 1 119 ? 37.879 49.154 45.482 1.00 12.33 134 VAL A C 1
ATOM 1569 O O . VAL A 1 119 ? 38.652 50.031 45.879 1.00 14.41 134 VAL A O 1
ATOM 1582 N N . THR A 1 120 ? 36.571 49.370 45.402 1.00 9.26 135 THR A N 1
ATOM 1583 C CA . THR A 1 120 ? 36.023 50.639 45.856 1.00 9.87 135 THR A CA 1
ATOM 1584 C C . THR A 1 120 ? 36.348 50.877 47.327 1.00 11.38 135 THR A C 1
ATOM 1585 O O . THR A 1 120 ? 36.716 51.988 47.721 1.00 12.64 135 THR A O 1
ATOM 1596 N N . ALA A 1 121 ? 36.233 49.841 48.150 1.00 13.30 136 ALA A N 1
ATOM 1597 C CA . ALA A 1 121 ? 36.463 49.989 49.582 1.00 14.75 136 ALA A CA 1
ATOM 1598 C C . ALA A 1 121 ? 37.877 50.461 49.882 1.00 16.30 136 ALA A C 1
ATOM 1599 O O . ALA A 1 121 ? 38.095 51.232 50.823 1.00 18.08 136 ALA A O 1
ATOM 1606 N N . LYS A 1 122 ? 38.858 49.990 49.114 1.00 14.43 137 LYS A N 1
ATOM 1607 C CA . LYS A 1 122 ? 40.237 50.350 49.405 1.00 16.72 137 LYS A CA 1
ATOM 1608 C C . LYS A 1 122 ? 40.514 51.823 49.137 1.00 15.67 137 LYS A C 1
ATOM 1609 O O . LYS A 1 122 ? 41.437 52.400 49.742 1.00 17.25 137 LYS A O 1
ATOM 1628 N N . THR A 1 123 ? 39.748 52.458 48.246 1.00 15.85 138 THR A N 1
ATOM 1629 C CA . THR A 1 123 ? 39.983 53.876 47.979 1.00 16.44 138 THR A CA 1
ATOM 1630 C C . THR A 1 123 ? 39.745 54.734 49.212 1.00 17.38 138 THR A C 1
ATOM 1631 O O . THR A 1 123 ? 40.245 55.856 49.278 1.00 19.77 138 THR A O 1
ATOM 1642 N N . ARG A 1 124 ? 38.986 54.239 50.186 1.00 16.74 139 ARG A N 1
ATOM 1643 C CA . ARG A 1 124 ? 38.709 54.975 51.409 1.00 18.77 139 ARG A CA 1
ATOM 1644 C C . ARG A 1 124 ? 39.128 54.215 52.665 1.00 19.69 139 ARG A C 1
ATOM 1645 O O . ARG A 1 124 ? 38.737 54.613 53.770 1.00 19.89 139 ARG A O 1
ATOM 1666 N N . LYS A 1 125 ? 39.912 53.143 52.524 1.00 18.65 140 LYS A N 1
ATOM 1667 C CA . LYS A 1 125 ? 40.392 52.344 53.649 1.00 19.70 140 LYS A CA 1
ATOM 1668 C C . LYS A 1 125 ? 39.241 51.984 54.584 1.00 16.71 140 LYS A C 1
ATOM 1669 O O . LYS A 1 125 ? 39.313 52.148 55.805 1.00 16.45 140 L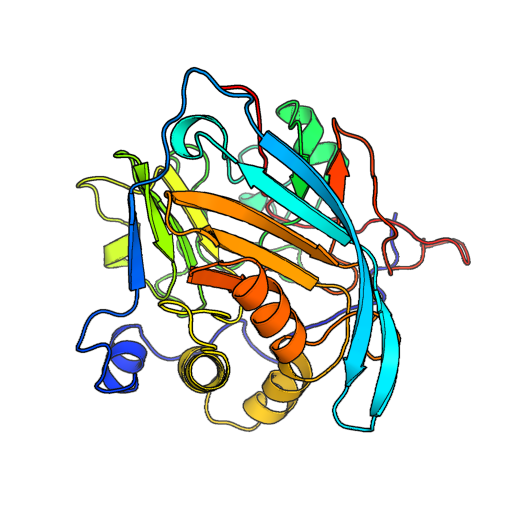YS A O 1
ATOM 1688 N N . CYS A 1 126 ? 38.157 51.511 53.984 1.00 16.07 141 CYS A N 1
ATOM 1689 C CA . CYS A 1 126 ? 36.998 51.091 54.754 1.00 15.41 141 CYS A CA 1
ATOM 1690 C C . CYS A 1 126 ? 37.389 49.942 55.665 1.00 16.77 141 CYS A C 1
ATOM 1691 O O . CYS A 1 126 ? 38.010 48.971 55.225 1.00 19.49 141 CYS A O 1
ATOM 1698 N N . LEU A 1 127 ? 37.029 50.065 56.942 1.00 14.18 142 LEU A N 1
ATOM 1699 C CA . LEU A 1 127 ? 37.175 48.959 57.882 1.00 14.36 142 LEU A CA 1
ATOM 1700 C C . LEU A 1 127 ? 36.228 47.813 57.539 1.00 12.98 142 LEU A C 1
ATOM 1701 O O . LEU A 1 127 ? 36.604 46.636 57.613 1.00 12.99 142 LEU A O 1
ATOM 1717 N N . VAL A 1 128 ? 34.985 48.135 57.237 1.00 11.73 143 VAL A N 1
ATOM 1718 C CA . VAL A 1 128 ? 33.991 47.178 56.768 1.00 10.99 143 VAL A CA 1
ATOM 1719 C C . VAL A 1 128 ? 33.316 47.812 55.576 1.00 10.67 143 VAL A C 1
ATOM 1720 O O . VAL A 1 128 ? 32.998 49.004 55.611 1.00 11.34 143 VAL A O 1
ATOM 1733 N N . ALA A 1 129 ? 33.097 47.032 54.524 1.00 9.54 144 ALA A N 1
ATOM 1734 C CA . ALA A 1 129 ? 32.328 47.518 53.392 1.00 8.94 144 ALA A CA 1
ATOM 1735 C C . ALA A 1 129 ? 31.400 46.424 52.898 1.00 9.73 144 ALA A C 1
ATOM 1736 O O . ALA A 1 129 ? 31.737 45.238 52.946 1.00 10.86 144 ALA A O 1
ATOM 1743 N N . GLN A 1 130 ? 30.222 46.824 52.458 1.00 9.65 145 GLN A N 1
ATOM 1744 C CA . GLN A 1 130 ? 29.308 45.922 51.782 1.00 8.09 145 GLN A CA 1
ATOM 1745 C C . GLN A 1 130 ? 28.856 46.542 50.477 1.00 9.20 145 GLN A C 1
ATOM 1746 O O . GLN A 1 130 ? 28.967 47.748 50.261 1.00 9.67 145 GLN A O 1
ATOM 1760 N N . ASN A 1 131 ? 28.358 45.691 49.593 1.00 9.44 146 ASN A N 1
ATOM 1761 C CA . ASN A 1 131 ? 27.710 46.213 48.416 1.00 9.86 146 ASN A CA 1
ATOM 1762 C C . ASN A 1 131 ? 26.507 47.030 48.858 1.00 11.66 146 ASN A C 1
ATOM 1763 O O . ASN A 1 131 ? 25.970 46.853 49.962 1.00 12.07 146 ASN A O 1
ATOM 1774 N N . GLY A 1 132 ? 26.069 47.924 47.974 1.00 10.81 147 GLY A N 1
ATOM 1775 C CA . GLY A 1 132 ? 25.076 48.904 48.338 1.00 9.36 147 GLY A CA 1
ATOM 1776 C C . GLY A 1 132 ? 23.827 48.764 47.499 1.00 10.43 147 GLY A C 1
ATOM 1777 O O . GLY A 1 132 ? 23.077 47.793 47.621 1.00 11.73 147 GLY A O 1
ATOM 1781 N N . GLY A 1 133 ? 23.618 49.728 46.625 1.00 12.22 148 GLY A N 1
ATOM 1782 C CA . GLY A 1 133 ? 22.356 49.858 45.941 1.00 11.10 148 GLY A CA 1
ATOM 1783 C C . GLY A 1 133 ? 22.263 49.018 44.686 1.00 11.55 148 GLY A C 1
ATOM 1784 O O . GLY A 1 133 ? 23.226 48.392 44.241 1.00 11.81 148 GLY A O 1
ATOM 1788 N N . TYR A 1 134 ? 21.062 49.022 44.119 1.00 9.43 149 TYR A N 1
ATOM 1789 C CA . TYR A 1 134 ? 20.756 48.304 42.896 1.00 8.90 149 TYR A CA 1
ATOM 1790 C C . TYR A 1 134 ? 21.328 49.047 41.693 1.00 9.12 149 TYR A C 1
ATOM 1791 O O . TYR A 1 134 ? 21.594 50.247 41.736 1.00 11.40 149 TYR A O 1
ATOM 1809 N N . PHE A 1 135 ? 21.510 48.312 40.601 1.00 9.01 150 PHE A N 1
ATOM 1810 C CA . PHE A 1 135 ? 22.035 48.883 39.372 1.00 9.72 150 PHE A CA 1
ATOM 1811 C C . PHE A 1 135 ? 21.525 48.041 38.220 1.00 11.65 150 PHE A C 1
ATOM 1812 O O . PHE A 1 135 ? 21.071 46.906 38.406 1.00 10.96 150 PHE A O 1
ATOM 1829 N N . ASP A 1 136 ? 21.566 48.629 37.034 1.00 10.22 151 ASP A N 1
ATOM 1830 C CA . ASP A 1 136 ? 21.145 47.939 35.827 1.00 13.53 151 ASP A CA 1
ATOM 1831 C C . ASP A 1 136 ? 22.210 46.917 35.461 1.00 13.01 151 ASP A C 1
ATOM 1832 O O . ASP A 1 136 ? 23.346 47.280 35.147 1.00 10.70 151 ASP A O 1
ATOM 1841 N N . THR A 1 137 ? 21.855 45.630 35.534 1.00 16.09 152 THR A N 1
ATOM 1842 C CA . THR A 1 137 ? 22.849 44.575 35.369 1.00 18.12 152 THR A CA 1
ATOM 1843 C C . THR A 1 137 ? 23.304 44.419 33.924 1.00 20.37 152 THR A C 1
ATOM 1844 O O . THR A 1 137 ? 24.286 43.707 33.674 1.00 21.48 152 THR A O 1
ATOM 1855 N N . HIS A 1 138 ? 22.640 45.072 32.976 1.00 19.93 153 HIS A N 1
ATOM 1856 C CA . HIS A 1 138 ? 23.095 45.059 31.592 1.00 23.87 153 HIS A CA 1
ATOM 1857 C C . HIS A 1 138 ? 23.959 46.270 31.243 1.00 20.22 153 HIS A C 1
ATOM 1858 O O . HIS A 1 138 ? 24.988 46.121 30.572 1.00 20.24 153 HIS A O 1
ATOM 1872 N N . THR A 1 139 ? 23.576 47.470 31.687 1.00 18.32 154 THR A N 1
ATOM 1873 C CA . THR A 1 139 ? 24.302 48.681 31.305 1.00 18.80 154 THR A CA 1
ATOM 1874 C C . THR A 1 139 ? 25.254 49.205 32.375 1.00 16.55 154 THR A C 1
ATOM 1875 O O . THR A 1 139 ? 26.146 49.991 32.044 1.00 16.10 154 THR A O 1
ATOM 1886 N N . GLY A 1 140 ? 25.067 48.828 33.643 1.00 11.63 155 GLY A N 1
ATOM 1887 C CA . GLY A 1 140 ? 25.838 49.376 34.729 1.00 11.94 155 GLY A CA 1
ATOM 1888 C C . GLY A 1 140 ? 25.271 50.651 35.308 1.00 12.13 155 GLY A C 1
ATOM 1889 O O . GLY A 1 140 ? 25.867 51.218 36.229 1.00 11.68 155 GLY A O 1
ATOM 1893 N N . GLN A 1 141 ? 24.148 51.132 34.783 1.00 12.12 156 GLN A N 1
ATOM 1894 C CA . GLN A 1 141 ? 23.564 52.372 35.270 1.00 13.00 156 GLN A CA 1
ATOM 1895 C C . GLN A 1 141 ? 23.212 52.263 36.749 1.00 9.76 156 GLN A C 1
ATOM 1896 O O . GLN A 1 141 ? 22.668 51.255 37.201 1.00 9.57 156 GLN A O 1
ATOM 1910 N N . CYS A 1 142 ? 23.505 53.325 37.493 1.00 10.82 157 CYS A N 1
ATOM 1911 C CA . CYS A 1 142 ? 23.113 53.416 38.889 1.00 10.77 157 CYS A CA 1
ATOM 1912 C C . CYS A 1 142 ? 21.605 53.629 38.984 1.00 11.73 157 CYS A C 1
ATOM 1913 O O . CYS A 1 142 ? 20.955 54.113 38.049 1.00 13.99 157 CYS A O 1
ATOM 1920 N N . LEU A 1 143 ? 21.040 53.254 40.131 1.00 9.34 158 LEU A N 1
ATOM 1921 C CA . LEU A 1 143 ? 19.597 53.306 40.327 1.00 9.54 158 LEU A CA 1
ATOM 1922 C C . LEU A 1 143 ? 19.295 53.855 41.713 1.00 10.05 158 LEU A C 1
ATOM 1923 O O . LEU A 1 143 ? 20.109 53.748 42.635 1.00 11.24 158 LEU A O 1
ATOM 1939 N N . GLY A 1 144 ? 18.129 54.463 41.848 1.00 11.98 159 GLY A N 1
ATOM 1940 C CA . GLY A 1 144 ? 17.757 55.061 43.110 1.00 12.30 159 GLY A CA 1
ATOM 1941 C C . GLY A 1 144 ? 18.373 56.437 43.290 1.00 11.46 159 GLY A C 1
ATOM 1942 O O . GLY A 1 144 ? 18.895 57.059 42.368 1.00 13.57 159 GLY A O 1
ATOM 1946 N N . ASN A 1 145 ? 18.259 56.927 44.513 1.00 10.56 160 ASN A N 1
ATOM 1947 C CA . ASN A 1 145 ? 18.867 58.188 44.906 1.00 10.99 160 ASN A CA 1
ATOM 1948 C C . ASN A 1 145 ? 20.228 57.914 45.522 1.00 11.52 160 ASN A C 1
ATOM 1949 O O . ASN A 1 145 ? 20.402 56.940 46.257 1.00 10.93 160 ASN A O 1
ATOM 1960 N N . ILE A 1 146 ? 21.183 58.796 45.253 1.00 9.44 161 ILE A N 1
ATOM 1961 C CA . ILE A 1 146 ? 22.539 58.620 45.760 1.00 9.50 161 ILE A CA 1
ATOM 1962 C C . ILE A 1 146 ? 23.060 59.980 46.183 1.00 9.70 161 ILE A C 1
ATOM 1963 O O . ILE A 1 146 ? 23.122 60.908 45.364 1.00 13.12 161 ILE A O 1
ATOM 1979 N N . ILE A 1 147 ? 23.442 60.094 47.447 1.00 10.14 162 ILE A N 1
ATOM 1980 C CA . ILE A 1 147 ? 24.188 61.231 47.968 1.00 10.27 162 ILE A CA 1
ATOM 1981 C C . ILE A 1 147 ? 25.412 60.655 48.659 1.00 11.19 162 ILE A C 1
ATOM 1982 O O . ILE A 1 147 ? 25.288 59.751 49.493 1.00 10.60 162 ILE A O 1
ATOM 1998 N N . SER A 1 148 ? 26.586 61.149 48.286 1.00 13.29 163 SER A N 1
ATOM 1999 C CA A SER A 1 148 ? 27.866 60.620 48.750 0.53 15.45 163 SER A CA 1
ATOM 2000 C CA B SER A 1 148 ? 27.866 60.620 48.745 0.47 15.41 163 SER A CA 1
ATOM 2001 C C . SER A 1 148 ? 28.654 61.758 49.381 1.00 14.93 163 SER A C 1
ATOM 2002 O O . SER A 1 148 ? 29.056 62.693 48.689 1.00 14.75 163 SER A O 1
ATOM 2017 N N . ASP A 1 149 ? 28.866 61.678 50.691 1.00 14.58 164 ASP A N 1
ATOM 2018 C CA . ASP A 1 149 ? 29.666 62.660 51.422 1.00 16.77 164 ASP A CA 1
ATOM 2019 C C . ASP A 1 149 ? 29.217 64.083 51.094 1.00 16.46 164 ASP A C 1
ATOM 2020 O O . ASP A 1 149 ? 30.022 64.955 50.758 1.00 18.77 164 ASP A O 1
ATOM 2029 N N . GLY A 1 150 ? 27.910 64.313 51.201 1.00 14.95 165 GLY A N 1
ATOM 2030 C CA . GLY A 1 150 ? 27.328 65.628 51.010 1.00 17.44 165 GLY A CA 1
ATOM 2031 C C . GLY A 1 150 ? 27.014 66.008 49.578 1.00 20.23 165 GLY A C 1
ATOM 2032 O O . GLY A 1 150 ? 26.396 67.062 49.356 1.00 21.48 165 GLY A O 1
ATOM 2036 N N . LYS A 1 151 ? 27.417 65.205 48.599 1.00 20.51 166 LYS A N 1
ATOM 2037 C CA . LYS A 1 151 ? 27.296 65.560 47.193 1.00 22.09 166 LYS A CA 1
ATOM 2038 C C . LYS A 1 151 ? 26.181 64.755 46.554 1.00 16.18 166 LYS A C 1
ATOM 2039 O O . LYS A 1 151 ? 26.125 63.531 46.705 1.00 14.30 166 LYS A O 1
ATOM 2058 N N . LEU A 1 152 ? 25.301 65.447 45.842 1.00 18.10 167 LEU A N 1
ATOM 2059 C CA . LEU A 1 152 ? 24.197 64.802 45.151 1.00 18.29 167 LEU A CA 1
ATOM 2060 C C . LEU A 1 152 ? 24.750 64.120 43.912 1.00 19.27 167 LEU A C 1
ATOM 2061 O O . LEU A 1 152 ? 25.236 64.782 42.989 1.00 22.56 167 LEU A O 1
ATOM 2077 N N . VAL A 1 153 ? 24.690 62.79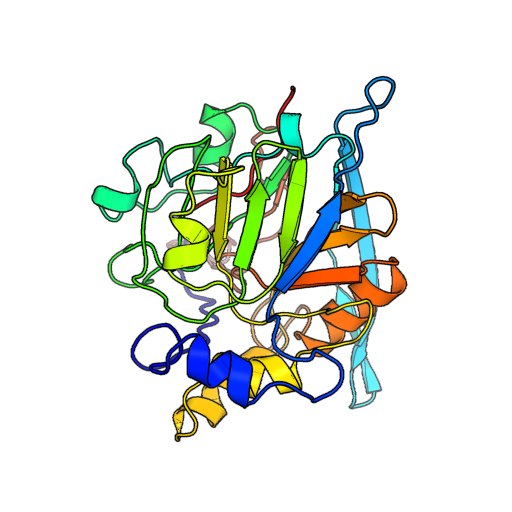6 43.897 1.00 16.27 168 VAL A N 1
ATOM 2078 C CA . VAL A 1 153 ? 25.206 62.004 42.793 1.00 15.51 168 VAL A CA 1
ATOM 2079 C C . VAL A 1 153 ? 24.104 61.626 41.816 1.00 14.54 168 VAL A C 1
ATOM 2080 O O . VAL A 1 153 ? 24.285 61.719 40.602 1.00 14.49 168 VAL A O 1
ATOM 2093 N N . ARG A 1 154 ? 22.952 61.213 42.333 1.00 13.45 169 ARG A N 1
ATOM 2094 C CA . ARG A 1 154 ? 21.844 60.822 41.478 1.00 13.24 169 ARG A CA 1
ATOM 2095 C C . ARG A 1 154 ? 20.542 61.175 42.165 1.00 11.97 169 ARG A C 1
ATOM 2096 O O . ARG A 1 154 ? 20.297 60.758 43.298 1.00 12.13 169 ARG A O 1
ATOM 2117 N N . ASN A 1 155 ? 19.718 61.926 41.455 1.00 12.33 170 ASN A N 1
ATOM 2118 C CA . ASN A 1 155 ? 18.350 62.244 41.839 1.00 11.85 170 ASN A CA 1
ATOM 2119 C C . ASN A 1 155 ? 17.439 61.400 40.960 1.00 12.81 170 ASN A C 1
ATOM 2120 O O . ASN A 1 155 ? 17.344 61.649 39.756 1.00 15.66 170 ASN A O 1
ATOM 2131 N N . SER A 1 156 ? 16.784 60.390 41.548 1.00 13.10 171 SER A N 1
ATOM 2132 C CA . SER A 1 156 ? 15.944 59.500 40.758 1.00 12.11 171 SER A CA 1
ATOM 2133 C C . SER A 1 156 ? 14.709 60.194 40.218 1.00 14.62 171 SER A C 1
ATOM 2134 O O . SER A 1 156 ? 14.015 59.615 39.370 1.00 17.04 171 SER A O 1
ATOM 2142 N N . GLY A 1 157 ? 14.402 61.394 40.702 1.00 13.03 172 GLY A N 1
ATOM 2143 C CA . GLY A 1 157 ? 13.146 62.027 40.367 1.00 15.91 172 GLY A CA 1
ATOM 2144 C C . GLY A 1 157 ? 11.977 61.518 41.174 1.00 17.52 172 GLY A C 1
ATOM 2145 O O . GLY A 1 157 ? 10.847 61.533 40.684 1.00 20.84 172 GLY A O 1
ATOM 2149 N N . GLY A 1 158 ? 12.221 61.050 42.395 1.00 13.99 173 GLY A N 1
ATOM 2150 C CA . GLY A 1 158 ? 11.159 60.612 43.274 1.00 12.43 173 GLY A CA 1
ATOM 2151 C C . GLY A 1 158 ? 10.700 59.181 43.092 1.00 13.14 173 GLY A C 1
ATOM 2152 O O . GLY A 1 158 ? 9.558 58.861 43.438 1.00 12.90 173 GLY A O 1
ATOM 2156 N N . ILE A 1 159 ? 11.548 58.295 42.565 1.00 14.04 174 ILE A N 1
ATOM 2157 C CA . ILE A 1 159 ? 11.168 56.887 42.476 1.00 12.34 174 ILE A CA 1
ATOM 2158 C C . ILE A 1 159 ? 11.005 56.336 43.886 1.00 10.56 174 ILE A C 1
ATOM 2159 O O . ILE A 1 159 ? 11.887 56.491 44.747 1.00 11.85 174 ILE A O 1
ATOM 2175 N N . GLN A 1 160 ? 9.880 55.663 44.124 1.00 9.23 175 GLN A N 1
ATOM 2176 C CA . GLN A 1 160 ? 9.477 55.272 45.471 1.00 10.13 175 GLN A CA 1
ATOM 2177 C C . GLN A 1 160 ? 9.963 53.865 45.802 1.00 10.82 175 GLN A C 1
ATOM 2178 O O . GLN A 1 160 ? 9.207 52.897 45.843 1.00 13.79 175 GLN A O 1
ATOM 2192 N N . ASN A 1 161 ? 11.250 53.775 46.095 1.00 10.69 176 ASN A N 1
ATOM 2193 C CA . ASN A 1 161 ? 11.833 52.605 46.726 1.00 7.74 176 ASN A CA 1
ATOM 2194 C C . ASN A 1 161 ? 12.280 52.974 48.130 1.00 8.65 176 ASN A C 1
ATOM 2195 O O . ASN A 1 161 ? 12.365 54.148 48.482 1.00 10.21 176 ASN A O 1
ATOM 2206 N N . ALA A 1 162 ? 12.542 51.945 48.940 1.00 8.07 177 ALA A N 1
ATOM 2207 C CA . ALA A 1 162 ? 13.014 52.148 50.306 1.00 8.39 177 ALA A CA 1
ATOM 2208 C C . ALA A 1 162 ? 14.355 52.868 50.323 1.00 8.62 177 ALA A C 1
ATOM 2209 O O . ALA A 1 162 ? 15.242 52.565 49.524 1.00 11.93 177 ALA A O 1
ATOM 2216 N N . GLN A 1 163 ? 14.506 53.812 51.256 1.00 8.16 178 GLN A N 1
ATOM 2217 C CA . GLN A 1 163 ? 15.685 54.661 51.351 1.00 8.04 178 GLN A CA 1
ATOM 2218 C C . GLN A 1 163 ? 16.349 54.544 52.716 1.00 7.37 178 GLN A C 1
ATOM 2219 O O . GLN A 1 163 ? 15.689 54.308 53.728 1.00 9.25 178 GLN A O 1
ATOM 2233 N N . PHE A 1 164 ? 17.663 54.749 52.730 1.00 7.51 179 PHE A N 1
ATOM 2234 C CA . PHE A 1 164 ? 18.433 54.960 53.947 1.00 8.12 179 PHE A CA 1
ATOM 2235 C C . PHE A 1 164 ? 19.301 56.202 53.771 1.00 9.21 179 PHE A C 1
ATOM 2236 O O . PHE A 1 164 ? 20.073 56.284 52.814 1.00 8.24 179 PHE A O 1
ATOM 2253 N N . GLY A 1 165 ? 19.204 57.142 54.707 1.00 11.14 180 GLY A N 1
ATOM 2254 C CA . GLY A 1 165 ? 20.017 58.338 54.654 1.00 12.26 180 GLY A CA 1
ATOM 2255 C C . GLY A 1 165 ? 20.459 58.789 56.033 1.00 11.06 180 GLY A C 1
ATOM 2256 O O . GLY A 1 165 ? 19.914 58.382 57.066 1.00 10.70 180 GLY A O 1
ATOM 2260 N N . ILE A 1 166 ? 21.466 59.653 56.016 1.00 10.31 181 ILE A N 1
ATOM 2261 C CA . ILE A 1 166 ? 21.965 60.339 57.198 1.00 11.84 181 ILE A CA 1
ATOM 2262 C C . ILE A 1 166 ? 21.959 61.824 56.894 1.00 12.48 181 ILE A C 1
ATOM 2263 O O . ILE A 1 166 ? 22.507 62.245 55.867 1.00 11.95 181 ILE A O 1
ATOM 2279 N N . ARG A 1 167 ? 21.362 62.609 57.786 1.00 12.29 182 ARG A N 1
ATOM 2280 C CA . ARG A 1 167 ? 21.276 64.058 57.654 1.00 12.05 182 ARG A CA 1
ATOM 2281 C C . ARG A 1 167 ? 22.418 64.719 58.418 1.00 13.12 182 ARG A C 1
ATOM 2282 O O . ARG A 1 167 ? 23.061 64.108 59.274 1.00 15.40 182 ARG A O 1
ATOM 2303 N N . LYS A 1 168 ? 22.674 65.980 58.071 1.00 13.07 183 LYS A N 1
ATOM 2304 C CA . LYS A 1 168 ? 23.835 66.700 58.582 1.00 16.01 183 LYS A CA 1
ATOM 2305 C C . LYS A 1 168 ? 23.890 66.680 60.099 1.00 16.85 183 LYS A C 1
ATOM 2306 O O . LYS A 1 168 ? 24.980 66.630 60.689 1.00 19.31 183 LYS A O 1
ATOM 2325 N N . ASP A 1 169 ? 22.738 66.733 60.754 1.00 18.22 184 ASP A N 1
ATOM 2326 C CA . ASP A 1 169 ? 22.717 66.778 62.210 1.00 22.76 184 ASP A CA 1
ATOM 2327 C C . ASP A 1 169 ? 22.780 65.392 62.833 1.00 23.10 184 ASP A C 1
ATOM 2328 O O . ASP A 1 169 ? 22.647 65.266 64.050 1.00 27.39 184 ASP A O 1
ATOM 2337 N N . GLY A 1 170 ? 23.005 64.359 62.035 1.00 21.83 185 GLY A N 1
ATOM 2338 C CA . GLY A 1 170 ? 23.128 63.015 62.541 1.00 20.85 185 GLY A CA 1
ATOM 2339 C C . GLY A 1 170 ? 21.843 62.217 62.540 1.00 21.17 185 GLY A C 1
ATOM 2340 O O . GLY A 1 170 ? 21.845 61.067 63.001 1.00 22.80 185 GLY A O 1
ATOM 2344 N N . THR A 1 171 ? 20.751 62.780 62.038 1.00 18.63 186 THR A N 1
ATOM 2345 C CA . THR A 1 171 ? 19.499 62.046 61.984 1.00 16.47 186 THR A CA 1
ATOM 2346 C C . THR A 1 171 ? 19.622 60.900 60.987 1.00 14.59 186 THR A C 1
ATOM 2347 O O . THR A 1 171 ? 20.005 61.111 59.833 1.00 14.67 186 THR A O 1
ATOM 2358 N N . LEU A 1 172 ? 19.308 59.690 61.441 1.00 13.67 187 LEU A N 1
ATOM 2359 C CA . LEU A 1 172 ? 19.161 58.549 60.552 1.00 12.51 187 LEU A CA 1
ATOM 2360 C C . LEU A 1 172 ? 17.748 58.544 59.985 1.00 13.29 187 LEU A C 1
ATOM 2361 O O . LEU A 1 172 ? 16.770 58.748 60.707 1.00 15.35 187 LEU A O 1
ATOM 2377 N N . VAL A 1 173 ? 17.633 58.294 58.692 1.00 13.23 188 VAL A N 1
ATOM 2378 C CA . VAL A 1 173 ? 16.343 58.312 58.007 1.00 10.20 188 VAL A CA 1
ATOM 2379 C C . VAL A 1 173 ? 16.157 56.986 57.286 1.00 8.80 188 VAL A C 1
ATOM 2380 O O . VAL A 1 173 ? 17.054 56.534 56.566 1.00 8.80 188 VAL A O 1
ATOM 2393 N N . PHE A 1 174 ? 14.994 56.366 57.475 1.00 9.92 189 PHE A N 1
ATOM 2394 C CA . PHE A 1 174 ? 14.635 55.118 56.817 1.00 9.86 189 PHE A CA 1
ATOM 2395 C C . PHE A 1 174 ? 13.221 55.229 56.289 1.00 10.80 189 PHE A C 1
ATOM 2396 O O . PHE A 1 174 ? 12.323 55.670 57.011 1.00 12.36 189 PHE A O 1
ATOM 2413 N N . GLY A 1 175 ? 13.022 54.791 55.050 1.00 9.99 190 GLY A N 1
ATOM 2414 C CA . GLY A 1 175 ? 11.691 54.681 54.484 1.00 10.68 190 GLY A CA 1
ATOM 2415 C C . GLY A 1 175 ? 11.548 55.321 53.121 1.00 9.92 190 GLY A C 1
ATOM 2416 O O . GLY A 1 175 ? 12.471 55.270 52.295 1.00 10.43 190 GLY A O 1
ATOM 2420 N N . TYR A 1 176 ? 10.395 55.935 52.873 1.00 10.43 191 TYR A N 1
ATOM 2421 C CA . TYR A 1 176 ? 10.073 56.495 51.567 1.00 10.44 191 TYR A CA 1
ATOM 2422 C C . TYR A 1 176 ? 10.205 58.011 51.586 1.00 10.65 191 TYR A C 1
ATOM 2423 O O . TYR A 1 176 ? 9.641 58.685 52.459 1.00 10.92 191 TYR A O 1
ATOM 2441 N N . LEU A 1 177 ? 10.901 58.542 50.581 1.00 8.91 192 LEU A N 1
ATOM 2442 C CA . LEU A 1 177 ? 11.215 59.955 50.509 1.00 9.72 192 LEU A CA 1
ATOM 2443 C C . LEU A 1 177 ? 10.786 60.526 49.163 1.00 11.49 192 LEU A C 1
ATOM 2444 O O . LEU A 1 177 ? 10.934 59.886 48.115 1.00 12.50 192 LEU A O 1
ATOM 2460 N N . SER A 1 178 ? 10.275 61.738 49.199 1.00 12.08 193 SER A N 1
ATOM 2461 C CA . SER A 1 178 ? 9.965 62.455 47.978 1.00 12.91 193 SER A CA 1
ATOM 2462 C C . SER A 1 178 ? 11.225 63.094 47.414 1.00 15.64 193 SER A C 1
ATOM 2463 O O . SER A 1 178 ? 12.247 63.217 48.092 1.00 16.29 193 SER A O 1
ATOM 2471 N N . GLU A 1 179 ? 11.133 63.560 46.166 1.00 16.49 194 GLU A N 1
ATOM 2472 C CA . GLU A 1 179 ? 12.246 64.317 45.605 1.00 17.73 194 GLU A CA 1
ATOM 2473 C C . GLU A 1 179 ? 12.503 65.576 46.423 1.00 17.50 194 GLU A C 1
ATOM 2474 O O . GLU A 1 179 ? 13.657 65.928 46.682 1.00 18.23 194 GLU A O 1
ATOM 2486 N N . ASP A 1 180 ? 11.437 66.264 46.847 1.00 16.60 195 ASP A N 1
ATOM 2487 C CA . ASP A 1 180 ? 11.613 67.460 47.667 1.00 21.69 195 ASP A CA 1
ATOM 2488 C C . ASP A 1 180 ? 12.340 67.133 48.961 1.00 20.75 195 ASP A C 1
ATOM 2489 O O . ASP A 1 180 ? 13.160 67.929 49.436 1.00 21.67 195 ASP A O 1
ATOM 2498 N N . ASP A 1 181 ? 12.041 65.971 49.550 1.00 16.85 196 ASP A N 1
ATOM 2499 C CA . ASP A 1 181 ? 12.724 65.527 50.762 1.00 15.67 196 ASP A CA 1
ATOM 2500 C C . ASP A 1 181 ? 14.239 65.458 50.553 1.00 15.01 196 ASP A C 1
ATOM 2501 O O . ASP A 1 181 ? 15.020 65.919 51.391 1.00 16.28 196 ASP A O 1
ATOM 2510 N N . ILE A 1 182 ? 14.677 64.822 49.465 1.00 14.49 197 ILE A N 1
ATOM 2511 C CA . ILE A 1 182 ? 16.108 64.581 49.299 1.00 16.09 197 ILE A CA 1
ATOM 2512 C C . ILE A 1 182 ? 16.845 65.837 48.855 1.00 18.92 197 ILE A C 1
ATOM 2513 O O . ILE A 1 182 ? 18.066 65.919 49.034 1.00 19.08 197 ILE A O 1
ATOM 2529 N N . LEU A 1 183 ? 16.146 66.813 48.270 1.00 19.28 198 LEU A N 1
ATOM 2530 C CA . LEU A 1 183 ? 16.771 68.060 47.845 1.00 20.05 198 LEU A CA 1
ATOM 2531 C C . LEU A 1 183 ? 16.788 69.105 48.955 1.00 21.49 198 LEU A C 1
ATOM 2532 O O . LEU A 1 183 ? 17.352 70.186 48.769 1.00 23.53 198 LEU A O 1
ATOM 2548 N N . ASP A 1 184 ? 16.205 68.786 50.106 1.00 19.19 199 ASP A N 1
ATOM 2549 C CA . ASP A 1 184 ? 16.074 69.735 51.207 1.00 22.22 199 ASP A CA 1
ATOM 2550 C C . ASP A 1 184 ? 17.422 70.334 51.576 1.00 25.06 199 ASP A C 1
ATOM 2551 O O . ASP A 1 184 ? 18.396 69.612 51.794 1.00 20.94 199 ASP A O 1
ATOM 2560 N N . GLN A 1 185 ? 17.474 71.659 51.677 1.00 30.02 200 GLN A N 1
ATOM 2561 C CA . GLN A 1 185 ? 18.714 72.319 52.062 1.00 34.37 200 GLN A CA 1
ATOM 2562 C C . GLN A 1 185 ? 18.747 72.704 53.531 1.00 28.14 200 GLN A C 1
ATOM 2563 O O . GLN A 1 185 ? 19.788 73.164 54.012 1.00 29.34 200 GLN A O 1
ATOM 2577 N N . GLU A 1 186 ? 17.655 72.515 54.253 1.00 26.60 201 GLU A N 1
ATOM 2578 C CA . GLU A 1 186 ? 17.672 72.571 55.705 1.00 34.26 201 GLU A CA 1
ATOM 2579 C C . GLU A 1 186 ? 18.012 71.182 56.231 1.00 31.85 201 GLU A C 1
ATOM 2580 O O . GLU A 1 186 ? 17.344 70.201 55.884 1.00 32.29 201 GLU A O 1
ATOM 2592 N N . ASN A 1 187 ? 19.043 71.104 57.065 1.00 31.43 202 ASN A N 1
ATOM 2593 C CA . ASN A 1 187 ? 19.520 69.837 57.606 1.00 26.64 202 ASN A CA 1
ATOM 2594 C C . ASN A 1 187 ? 19.697 68.826 56.472 1.00 22.60 202 ASN A C 1
ATOM 2595 O O . ASN A 1 187 ? 19.075 67.758 56.481 1.00 22.06 202 ASN A O 1
ATOM 2606 N N . PRO A 1 188 ? 20.527 69.137 55.492 1.00 20.88 203 PRO A N 1
ATOM 2607 C CA . PRO A 1 188 ? 20.547 68.353 54.257 1.00 19.26 203 PRO A CA 1
ATOM 2608 C C . PRO A 1 188 ? 21.081 66.952 54.492 1.00 16.14 203 PRO A C 1
ATOM 2609 O O . PRO A 1 188 ? 21.821 66.689 55.440 1.00 16.61 203 PRO A O 1
ATOM 2620 N N . PHE A 1 189 ? 20.716 66.044 53.591 1.00 14.91 204 PHE A N 1
ATOM 2621 C CA . PHE A 1 189 ? 21.303 64.710 53.632 1.00 12.80 204 PHE A CA 1
ATOM 2622 C C . PHE A 1 189 ? 22.794 64.783 53.321 1.00 12.84 204 PHE A C 1
ATOM 2623 O O . PHE A 1 189 ? 23.219 65.502 52.414 1.00 15.58 204 PHE A O 1
ATOM 2640 N N . VAL A 1 190 ? 23.595 64.061 54.098 1.00 13.32 205 VAL A N 1
ATOM 2641 C CA . VAL A 1 190 ? 25.012 63.910 53.788 1.00 14.33 205 VAL A CA 1
ATOM 2642 C C . VAL A 1 190 ? 25.319 62.533 53.205 1.00 10.69 205 VAL A C 1
ATOM 2643 O O . VAL A 1 190 ? 26.318 62.389 52.485 1.00 11.63 205 VAL A O 1
ATOM 2656 N N . GLN A 1 191 ? 24.492 61.534 53.477 1.00 10.32 206 GLN A N 1
ATOM 2657 C CA . GLN A 1 191 ? 24.558 60.235 52.813 1.00 9.60 206 GLN A CA 1
ATOM 2658 C C . GLN A 1 191 ? 23.139 59.796 52.473 1.00 9.46 206 GLN A C 1
ATOM 2659 O O . GLN A 1 191 ? 22.214 60.020 53.261 1.00 10.64 206 GLN A O 1
ATOM 2673 N N . LEU A 1 192 ? 22.973 59.138 51.330 1.00 8.27 207 LEU A N 1
ATOM 2674 C CA . LEU A 1 192 ? 21.671 58.619 50.921 1.00 7.50 207 LEU A CA 1
ATOM 2675 C C . LEU A 1 192 ? 21.874 57.513 49.898 1.00 7.86 207 LEU A C 1
ATOM 2676 O O . LEU A 1 192 ? 22.683 57.651 48.975 1.00 9.06 207 LEU A O 1
ATOM 2692 N N . ILE A 1 193 ? 21.130 56.425 50.075 1.00 8.95 208 ILE A N 1
ATOM 2693 C CA . ILE A 1 193 ? 21.162 55.266 49.189 1.00 6.93 208 ILE A CA 1
ATOM 2694 C C . ILE A 1 193 ? 19.769 54.653 49.191 1.00 7.50 208 ILE A C 1
ATOM 2695 O O . ILE A 1 193 ? 19.014 54.823 50.144 1.00 9.90 208 ILE A O 1
ATOM 2711 N N . SER A 1 194 ? 19.409 53.978 48.094 1.00 8.87 209 SER A N 1
ATOM 2712 C CA . SER A 1 194 ? 18.122 53.309 47.957 1.00 9.05 209 SER A CA 1
ATOM 2713 C C . SER A 1 194 ? 18.286 51.797 47.867 1.00 8.37 209 SER A C 1
ATOM 2714 O O . SER A 1 194 ? 19.215 51.298 47.221 1.00 8.28 209 SER A O 1
ATOM 2722 N N . GLY A 1 195 ? 17.356 51.073 48.490 1.00 6.84 210 GLY A N 1
ATOM 2723 C CA . GLY A 1 195 ? 17.244 49.643 48.275 1.00 5.99 210 GLY A CA 1
ATOM 2724 C C . GLY A 1 195 ? 15.932 49.264 47.627 1.00 6.75 210 GLY A C 1
ATOM 2725 O O . GLY A 1 195 ? 15.364 50.024 46.840 1.00 8.30 210 GLY A O 1
ATOM 2729 N N . VAL A 1 196 ? 15.447 48.071 47.951 1.00 7.29 211 VAL A N 1
ATOM 2730 C CA . VAL A 1 196 ? 14.156 47.581 47.494 1.00 6.30 211 VAL A CA 1
ATOM 2731 C C . VAL A 1 196 ? 13.605 46.735 48.632 1.00 7.12 211 VAL A C 1
ATOM 2732 O O . VAL A 1 196 ? 14.164 45.677 48.953 1.00 7.55 211 VAL A O 1
ATOM 2745 N N . VAL A 1 197 ? 12.522 47.224 49.244 1.00 7.19 212 VAL A N 1
ATOM 2746 C CA . VAL A 1 197 ? 11.780 46.656 50.372 1.00 7.71 212 VAL A CA 1
ATOM 2747 C C . VAL A 1 197 ? 12.243 47.259 51.692 1.00 9.31 212 VAL A C 1
ATOM 2748 O O . VAL A 1 197 ? 13.425 47.218 52.047 1.00 8.96 212 VAL A O 1
ATOM 2761 N N . TRP A 1 198 ? 11.274 47.805 52.418 1.00 7.61 213 TRP A N 1
ATOM 2762 C CA . TRP A 1 198 ? 11.430 48.297 53.776 1.00 6.83 213 TRP A CA 1
ATOM 2763 C C . TRP A 1 198 ? 11.082 47.141 54.709 1.00 8.27 213 TRP A C 1
ATOM 2764 O O . TRP A 1 198 ? 9.910 46.765 54.837 1.00 10.26 213 TRP A O 1
ATOM 2785 N N . LEU A 1 199 ? 12.106 46.541 55.318 1.00 8.92 214 LEU A N 1
ATOM 2786 C CA . LEU A 1 199 ? 11.938 45.285 56.035 1.00 9.16 214 LEU A CA 1
ATOM 2787 C C . LEU A 1 199 ? 11.254 45.486 57.381 1.00 10.19 214 LEU A C 1
ATOM 2788 O O . LEU A 1 199 ? 10.349 44.725 57.748 1.00 10.19 214 LEU A O 1
ATOM 2804 N N . LEU A 1 200 ? 11.707 46.478 58.140 1.00 10.42 215 LEU A N 1
ATOM 2805 C CA . LEU A 1 200 ? 11.210 46.746 59.481 1.00 9.05 215 LEU A CA 1
ATOM 2806 C C . LEU A 1 200 ? 10.898 48.224 59.595 1.00 8.95 215 LEU A C 1
ATOM 2807 O O . LEU A 1 200 ? 11.721 49.064 59.223 1.00 9.59 215 LEU A O 1
ATOM 2823 N N . ARG A 1 201 ? 9.727 48.524 60.147 1.00 9.91 216 ARG A N 1
ATOM 2824 C CA . ARG A 1 201 ? 9.300 49.878 60.455 1.00 8.74 216 ARG A CA 1
ATOM 2825 C C . ARG A 1 201 ? 8.833 49.892 61.902 1.00 11.27 216 ARG A C 1
ATOM 2826 O O . ARG A 1 201 ? 7.906 49.159 62.257 1.00 12.19 216 ARG A O 1
ATOM 2847 N N . LYS A 1 202 ? 9.474 50.725 62.729 1.00 13.06 217 LYS A N 1
ATOM 2848 C CA . LYS A 1 202 ? 9.123 50.852 64.142 1.00 16.90 217 LYS A CA 1
ATOM 2849 C C . LYS A 1 202 ? 9.065 49.490 64.825 1.00 17.23 217 LYS A C 1
ATOM 2850 O O . LYS A 1 202 ? 8.197 49.231 65.665 1.00 17.53 217 LYS A O 1
ATOM 2869 N N . GLY A 1 203 ? 9.988 48.609 64.448 1.00 17.70 218 GLY A N 1
ATOM 2870 C CA . GLY A 1 203 ? 10.139 47.319 65.091 1.00 17.54 218 GLY A CA 1
ATOM 2871 C C . GLY A 1 203 ? 9.226 46.229 64.582 1.00 16.59 218 GLY A C 1
ATOM 2872 O O . GLY A 1 203 ? 9.260 45.119 65.125 1.00 17.53 218 GLY A O 1
ATOM 2876 N N . GLU A 1 204 ? 8.426 46.492 63.551 1.00 14.63 219 GLU A N 1
ATOM 2877 C CA . GLU A 1 204 ? 7.508 45.509 63.003 1.00 15.07 219 GLU A CA 1
ATOM 2878 C C . GLU A 1 204 ? 7.829 45.234 61.545 1.00 12.76 219 GLU A C 1
ATOM 2879 O O . GLU A 1 204 ? 8.288 46.117 60.808 1.00 12.39 219 GLU A O 1
ATOM 2891 N N . ILE A 1 205 ? 7.562 43.998 61.134 1.00 11.41 220 ILE A N 1
ATOM 2892 C CA . ILE A 1 205 ? 7.796 43.602 59.753 1.00 12.34 220 ILE A CA 1
ATOM 2893 C C . ILE A 1 205 ? 6.888 44.417 58.847 1.00 12.69 220 ILE A C 1
ATOM 2894 O O . ILE A 1 205 ? 5.687 44.555 59.108 1.00 13.91 220 ILE A O 1
ATOM 2910 N N . TYR A 1 206 ? 7.460 44.960 57.765 1.00 10.27 221 TYR A N 1
ATOM 2911 C CA . TYR A 1 206 ? 6.773 45.925 56.908 1.00 9.94 221 TYR A CA 1
ATOM 2912 C C . TYR A 1 206 ? 6.814 45.483 55.453 1.00 10.26 221 TYR A C 1
ATOM 2913 O O . TYR A 1 206 ? 6.727 46.320 54.533 1.00 10.75 221 TYR A O 1
ATOM 2931 N N . ILE A 1 207 ? 6.957 44.180 55.224 1.00 12.83 222 ILE A N 1
ATOM 2932 C CA . ILE A 1 207 ? 7.203 43.687 53.879 1.00 11.18 222 ILE A CA 1
ATOM 2933 C C . ILE A 1 207 ? 5.941 43.761 53.040 1.00 10.09 222 ILE A C 1
ATOM 2934 O O . ILE A 1 207 ? 5.984 44.157 51.872 1.00 12.49 222 ILE A O 1
ATOM 2950 N N . ASN A 1 208 ? 4.795 43.371 53.599 1.00 10.26 223 ASN A N 1
ATOM 2951 C CA . ASN A 1 208 ? 3.580 43.426 52.808 1.00 11.29 223 ASN A CA 1
ATOM 2952 C C . ASN A 1 208 ? 3.233 44.869 52.438 1.00 11.81 223 ASN A C 1
ATOM 2953 O O . ASN A 1 208 ? 2.798 45.145 51.311 1.00 12.34 223 ASN A O 1
ATOM 2963 N N . GLU A 1 209 ? 3.457 45.812 53.358 1.00 11.27 224 GLU A N 1
ATOM 2964 C CA . GLU A 1 209 ? 3.293 47.228 53.036 1.00 12.19 224 GLU A CA 1
ATOM 2965 C C . GLU A 1 209 ? 4.276 47.673 51.951 1.00 11.08 224 GLU A C 1
ATOM 2966 O O . GLU A 1 209 ? 3.928 48.473 51.073 1.00 11.14 224 GLU A O 1
ATOM 2978 N N . SER A 1 210 ? 5.502 47.152 51.989 1.00 9.89 225 SER A N 1
ATOM 2979 C CA . SER A 1 210 ? 6.502 47.492 50.977 1.00 8.84 225 SER A CA 1
ATOM 2980 C C . SER A 1 210 ? 6.092 46.997 49.600 1.00 9.50 225 SER A C 1
ATOM 2981 O O . SER A 1 210 ? 6.362 47.656 48.587 1.00 10.36 225 SER A O 1
ATOM 2989 N N . ILE A 1 211 ? 5.506 45.806 49.532 1.00 10.26 226 ILE A N 1
ATOM 2990 C CA . ILE A 1 211 ? 5.098 45.280 48.240 1.00 11.17 226 ILE A CA 1
ATOM 2991 C C . ILE A 1 211 ? 4.110 46.227 47.585 1.00 12.48 226 ILE A C 1
ATOM 2992 O O . ILE A 1 211 ? 4.155 46.460 46.369 1.00 13.41 226 ILE A O 1
ATOM 3008 N N . GLN A 1 212 ? 3.185 46.773 48.378 1.00 12.02 227 GLN A N 1
ATOM 3009 C CA . GLN A 1 212 ? 2.198 47.708 47.857 1.00 12.26 227 GLN A CA 1
ATOM 3010 C C . GLN A 1 212 ? 2.836 49.033 47.459 1.00 11.17 227 GLN A C 1
ATOM 3011 O O . GLN A 1 212 ? 2.427 49.649 46.468 1.00 13.65 227 GLN A O 1
ATOM 3025 N N . ALA A 1 213 ? 3.826 49.496 48.223 1.00 10.54 228 ALA A N 1
ATOM 3026 C CA . ALA A 1 213 ? 4.450 50.788 47.952 1.00 10.44 228 ALA A CA 1
ATOM 3027 C C . ALA A 1 213 ? 5.451 50.736 46.809 1.00 11.90 228 ALA A C 1
ATOM 3028 O O . ALA A 1 213 ? 5.608 51.729 46.095 1.00 13.46 228 ALA A O 1
ATOM 3035 N N . GLU A 1 214 ? 6.142 49.612 46.624 1.00 9.95 229 GLU A N 1
ATOM 3036 C CA . GLU A 1 214 ? 7.330 49.572 45.776 1.00 9.33 229 GLU A CA 1
ATOM 3037 C C . GLU A 1 214 ? 7.141 48.766 44.506 1.00 9.61 229 GLU A C 1
ATOM 3038 O O . GLU A 1 214 ? 8.089 48.614 43.729 1.00 11.77 229 GLU A O 1
ATOM 3050 N N . CYS A 1 215 ? 5.962 48.267 44.258 1.00 13.92 230 CYS A N 1
ATOM 3051 C CA . CYS A 1 215 ? 5.698 47.507 43.049 1.00 16.96 230 CYS A CA 1
ATOM 3052 C C . CYS A 1 215 ? 4.393 47.983 42.444 1.00 18.20 230 CYS A C 1
ATOM 3053 O O . CYS A 1 215 ? 3.416 48.207 43.160 1.00 20.00 230 CYS A O 1
ATOM 3061 N N . ASP A 1 216 ? 4.382 48.138 41.127 1.00 18.76 231 ASP A N 1
ATOM 3062 C CA . ASP A 1 216 ? 3.141 48.423 40.418 1.00 22.01 231 ASP A CA 1
ATOM 3063 C C . ASP A 1 216 ? 2.162 47.268 40.591 1.00 22.40 231 ASP A C 1
ATOM 3064 O O . ASP A 1 216 ? 2.550 46.096 40.623 1.00 24.36 231 ASP A O 1
ATOM 3073 N N . LYS A 1 217 ? 0.882 47.604 40.740 1.00 17.89 232 LYS A N 1
ATOM 3074 C CA . LYS A 1 217 ? -0.158 46.599 40.951 1.00 24.47 232 LYS A CA 1
ATOM 3075 C C . LYS A 1 217 ? -0.561 46.027 39.592 1.00 26.79 232 LYS A C 1
ATOM 3076 O O . LYS A 1 217 ? -1.645 46.270 39.059 1.00 29.31 232 LYS A O 1
ATOM 3095 N N . THR A 1 218 ? 0.362 45.260 39.026 1.00 28.09 233 THR A N 1
ATOM 3096 C CA . THR A 1 218 ? 0.209 44.675 37.699 1.00 31.59 233 THR A CA 1
ATOM 3097 C C . THR A 1 218 ? 0.707 43.234 37.783 1.00 32.12 233 THR A C 1
ATOM 3098 O O . THR A 1 218 ? 0.887 42.681 38.874 1.00 27.99 233 THR A O 1
ATOM 3109 N N . GLN A 1 219 ? 0.962 42.622 36.622 1.00 38.08 234 GLN A N 1
ATOM 3110 C CA . GLN A 1 219 ? 1.611 41.314 36.590 1.00 46.86 234 GLN A CA 1
ATOM 3111 C C . GLN A 1 219 ? 2.981 41.342 37.253 1.00 38.63 234 GLN A C 1
ATOM 3112 O O . GLN A 1 219 ? 3.506 40.282 37.617 1.00 33.37 234 GLN A O 1
ATOM 3126 N N . GLU A 1 220 ? 3.565 42.535 37.408 1.00 37.34 235 GLU A N 1
ATOM 3127 C CA . GLU A 1 220 ? 4.865 42.685 38.057 1.00 35.26 235 GLU A CA 1
ATOM 3128 C C . GLU A 1 220 ? 4.875 42.086 39.464 1.00 25.39 235 GLU A C 1
ATOM 3129 O O . GLU A 1 220 ? 5.928 41.653 39.950 1.00 18.13 235 GLU A O 1
ATOM 3141 N N . THR A 1 221 ? 3.720 42.050 40.136 1.00 27.26 236 THR A N 1
ATOM 3142 C CA . THR A 1 221 ? 3.696 41.634 41.535 1.00 28.67 236 THR A CA 1
ATOM 3143 C C . THR A 1 221 ? 4.107 40.176 41.703 1.00 23.76 236 THR A C 1
ATOM 3144 O O . THR A 1 221 ? 4.648 39.813 42.747 1.00 19.93 236 THR A O 1
ATOM 3155 N N . GLY A 1 222 ? 3.853 39.326 40.704 1.00 25.13 237 GLY A N 1
ATOM 3156 C CA . GLY A 1 222 ? 4.274 37.938 40.811 1.00 23.39 237 GLY A CA 1
ATOM 3157 C C . GLY A 1 222 ? 5.778 37.797 40.990 1.00 20.82 237 GLY A C 1
ATOM 3158 O O . GLY A 1 222 ? 6.251 37.145 41.926 1.00 18.23 237 GLY A O 1
ATOM 3162 N N . ASN A 1 223 ? 6.552 38.392 40.077 1.00 20.06 238 ASN A N 1
ATOM 3163 C CA . ASN A 1 223 ? 8.004 38.362 40.198 1.00 18.72 238 ASN A CA 1
ATOM 3164 C C . ASN A 1 223 ? 8.470 39.083 41.454 1.00 14.88 238 ASN A C 1
ATOM 3165 O O . ASN A 1 223 ? 9.462 38.685 42.074 1.00 14.03 238 ASN A O 1
ATOM 3176 N N . PHE A 1 224 ? 7.790 40.164 41.836 1.00 14.12 239 PHE A N 1
ATOM 3177 C CA . PHE A 1 224 ? 8.215 40.894 43.027 1.00 12.89 239 PHE A CA 1
ATOM 3178 C C . PHE A 1 224 ? 7.986 40.066 44.285 1.00 12.51 239 PHE A C 1
ATOM 3179 O O . PHE A 1 224 ? 8.843 40.021 45.169 1.00 11.74 239 PHE A O 1
ATOM 3196 N N . ARG A 1 225 ? 6.857 39.366 44.370 1.00 13.07 240 ARG A N 1
ATOM 3197 C CA . ARG A 1 225 ? 6.642 38.525 45.541 1.00 15.00 240 ARG A CA 1
ATOM 3198 C C . ARG A 1 225 ? 7.609 37.343 45.567 1.00 12.59 240 ARG A C 1
ATOM 3199 O O . ARG A 1 225 ? 8.052 36.936 46.647 1.00 13.08 240 ARG A O 1
ATOM 3220 N N . HIS A 1 226 ? 7.990 36.806 44.403 1.00 11.99 241 HIS A N 1
ATOM 3221 C CA . HIS A 1 226 ? 9.048 35.800 44.369 1.00 12.38 241 HIS A CA 1
ATOM 3222 C C . HIS A 1 226 ? 10.363 36.361 44.902 1.00 11.70 241 HIS A C 1
ATOM 3223 O O . HIS A 1 226 ? 11.057 35.714 45.697 1.00 10.88 241 HIS A O 1
ATOM 3237 N N . PHE A 1 227 ? 10.737 37.563 44.451 1.00 10.88 242 PHE A N 1
ATOM 3238 C CA . PHE A 1 227 ? 11.921 38.253 44.966 1.00 10.05 242 PHE A CA 1
ATOM 3239 C C . PHE A 1 227 ? 11.911 38.330 46.486 1.00 9.03 242 PHE A C 1
ATOM 3240 O O . PHE A 1 227 ? 12.959 38.211 47.133 1.00 8.87 242 PHE A O 1
ATOM 3257 N N . VAL A 1 228 ? 10.731 38.526 47.073 1.00 9.59 243 VAL A N 1
ATOM 3258 C CA . VAL A 1 228 ? 10.596 38.603 48.522 1.00 10.37 243 VAL A CA 1
ATOM 3259 C C . VAL A 1 228 ? 10.684 37.218 49.161 1.00 10.36 243 VAL A C 1
ATOM 3260 O O . VAL A 1 228 ? 11.362 37.050 50.179 1.00 10.74 243 VAL A O 1
ATOM 3273 N N . ASP A 1 229 ? 10.011 36.217 48.564 1.00 11.31 244 ASP A N 1
ATOM 3274 C CA . ASP A 1 229 ? 9.786 34.904 49.174 1.00 10.82 244 ASP A CA 1
ATOM 3275 C C . ASP A 1 229 ? 10.933 33.921 48.971 1.00 10.43 244 ASP A C 1
ATOM 3276 O O . ASP A 1 229 ? 11.060 32.956 49.745 1.00 11.85 244 ASP A O 1
ATOM 3285 N N . VAL A 1 230 ? 11.732 34.092 47.916 1.00 10.95 245 VAL A N 1
ATOM 3286 C CA . VAL A 1 230 ? 12.781 33.123 47.610 1.00 11.32 245 VAL A CA 1
ATOM 3287 C C . VAL A 1 230 ? 13.952 33.293 48.579 1.00 10.09 245 VAL A C 1
ATOM 3288 O O . VAL A 1 230 ? 14.232 34.391 49.050 1.00 10.41 245 VAL A O 1
ATOM 3301 N N . ILE A 1 231 ? 14.645 32.203 48.909 1.00 9.04 246 ILE A N 1
ATOM 3302 C CA . ILE A 1 231 ? 15.876 32.365 49.692 1.00 8.44 246 ILE A CA 1
ATOM 3303 C C . ILE A 1 231 ? 17.014 32.767 48.759 1.00 8.09 246 ILE A C 1
ATOM 3304 O O . ILE A 1 231 ? 17.063 32.347 47.602 1.00 10.38 246 ILE A O 1
ATOM 3320 N N . SER A 1 232 ? 17.937 33.594 49.256 1.00 7.96 247 SER A N 1
ATOM 3321 C CA . SER A 1 232 ? 19.112 33.998 48.496 1.00 6.96 247 SER A CA 1
ATOM 3322 C C . SER A 1 232 ? 20.134 34.629 49.440 1.00 6.19 247 SER A C 1
ATOM 3323 O O . SER A 1 232 ? 19.921 34.725 50.653 1.00 8.54 247 SER A O 1
ATOM 3331 N N . ALA A 1 233 ? 21.249 35.070 48.873 1.00 6.97 248 ALA A N 1
ATOM 3332 C CA . ALA A 1 233 ? 22.123 35.967 49.606 1.00 6.89 248 ALA A CA 1
ATOM 3333 C C . ALA A 1 233 ? 21.413 37.305 49.744 1.00 6.58 248 ALA A C 1
ATOM 3334 O O . ALA A 1 233 ? 20.724 37.744 48.831 1.00 7.05 248 ALA A O 1
ATOM 3341 N N . ARG A 1 234 ? 21.552 37.945 50.903 1.00 7.67 249 ARG A N 1
ATOM 3342 C CA . ARG A 1 234 ? 20.880 39.217 51.146 1.00 6.18 249 ARG A CA 1
ATOM 3343 C C . ARG A 1 234 ? 21.802 40.150 51.921 1.00 6.78 249 ARG A C 1
ATOM 3344 O O . ARG A 1 234 ? 22.707 39.700 52.631 1.00 6.71 249 ARG A O 1
ATOM 3365 N N . THR A 1 235 ? 21.556 41.459 51.779 1.00 7.48 250 THR A N 1
ATOM 3366 C CA . THR A 1 235 ? 22.188 42.460 52.634 1.00 8.35 250 THR A CA 1
ATOM 3367 C C . THR A 1 235 ? 21.144 43.488 53.051 1.00 8.08 250 THR A C 1
ATOM 3368 O O . THR A 1 235 ? 20.145 43.693 52.366 1.00 8.31 250 THR A O 1
ATOM 3379 N N . ALA A 1 236 ? 21.388 44.147 54.187 1.00 7.02 251 ALA A N 1
ATOM 3380 C CA . ALA A 1 236 ? 20.414 45.090 54.730 1.00 5.53 251 ALA A CA 1
ATOM 3381 C C . ALA A 1 236 ? 21.142 46.103 55.595 1.00 6.53 251 ALA A C 1
ATOM 3382 O O . ALA A 1 236 ? 22.260 45.860 56.063 1.00 6.86 251 ALA A O 1
ATOM 3389 N N . VAL A 1 237 ? 20.485 47.236 55.820 1.00 8.58 252 VAL A N 1
ATOM 3390 C CA . VAL A 1 237 ? 20.983 48.262 56.727 1.00 9.33 252 VAL A CA 1
ATOM 3391 C C . VAL A 1 237 ? 19.820 48.751 57.586 1.00 8.89 252 VAL A C 1
ATOM 3392 O O . VAL A 1 237 ? 18.688 48.889 57.107 1.00 9.41 252 VAL A O 1
ATOM 3405 N N . GLY A 1 238 ? 20.099 48.973 58.867 1.00 9.37 253 GLY A N 1
ATOM 3406 C CA . GLY A 1 238 ? 19.090 49.392 59.814 1.00 10.63 253 GLY A CA 1
ATOM 3407 C C . GLY A 1 238 ? 19.722 50.088 61.002 1.00 10.65 253 GLY A C 1
ATOM 3408 O O . GLY A 1 238 ? 20.895 50.456 60.974 1.00 10.89 253 GLY A O 1
ATOM 3412 N N . HIS A 1 239 ? 18.922 50.288 62.048 1.00 9.44 254 HIS A N 1
ATOM 3413 C CA . HIS A 1 239 ? 19.429 50.910 63.263 1.00 10.41 254 HIS A CA 1
ATOM 3414 C C . HIS A 1 239 ? 18.720 50.325 64.470 1.00 12.61 254 HIS A C 1
ATOM 3415 O O . HIS A 1 239 ? 17.607 49.798 64.369 1.00 14.60 254 HIS A O 1
ATOM 3429 N N . ASP A 1 240 ? 19.376 50.421 65.629 1.00 14.36 255 ASP A N 1
ATOM 3430 C CA . ASP A 1 240 ? 18.779 49.946 66.869 1.00 17.98 255 ASP A CA 1
ATOM 3431 C C . ASP A 1 240 ? 18.240 51.130 67.680 1.00 21.29 255 ASP A C 1
ATOM 3432 O O . ASP A 1 240 ? 18.232 52.282 67.235 1.00 18.55 255 ASP A O 1
ATOM 3441 N N . LYS A 1 241 ? 17.753 50.836 68.887 1.00 26.82 256 LYS A N 1
ATOM 3442 C CA . LYS A 1 241 ? 17.077 51.868 69.668 1.00 35.39 256 LYS A CA 1
ATOM 3443 C C . LYS A 1 241 ? 18.036 52.957 70.128 1.00 29.84 256 LYS A C 1
ATOM 3444 O O . LYS A 1 241 ? 17.621 54.104 70.323 1.00 31.23 256 LYS A O 1
ATOM 3463 N N . GLU A 1 242 ? 19.309 52.633 70.302 1.00 28.03 257 GLU A N 1
ATOM 3464 C CA . GLU A 1 242 ? 20.299 53.630 70.696 1.00 32.35 257 GLU A CA 1
ATOM 3465 C C . GLU A 1 242 ? 20.788 54.467 69.523 1.00 26.16 257 GLU A C 1
ATOM 3466 O O . GLU A 1 242 ? 21.630 55.347 69.718 1.00 25.39 257 GLU A O 1
ATOM 3478 N N . GLY A 1 243 ? 20.311 54.206 68.312 1.00 22.34 258 GLY A N 1
ATOM 3479 C CA . GLY A 1 243 ? 20.808 54.913 67.156 1.00 19.34 258 GLY A CA 1
ATOM 3480 C C . GLY A 1 243 ? 22.090 54.371 66.574 1.00 15.11 258 GLY A C 1
ATOM 3481 O O . GLY A 1 243 ? 22.734 55.059 65.774 1.00 13.74 258 GLY A O 1
ATOM 3485 N N . LYS A 1 244 ? 22.498 53.164 66.938 1.00 17.34 259 LYS A N 1
ATOM 3486 C CA . LYS A 1 244 ? 23.630 52.553 66.263 1.00 18.31 259 LYS A CA 1
ATOM 3487 C C . LYS A 1 244 ? 23.168 52.044 64.907 1.00 14.30 259 LYS A C 1
ATOM 3488 O O . LYS A 1 244 ? 22.037 51.571 64.763 1.00 14.30 259 LYS A O 1
ATOM 3507 N N . LEU A 1 245 ? 24.018 52.200 63.900 1.00 13.17 260 LEU A N 1
ATOM 3508 C CA . LEU A 1 245 ? 23.728 51.642 62.590 1.00 12.96 260 LEU A CA 1
ATOM 3509 C C . LEU A 1 245 ? 24.106 50.168 62.573 1.00 12.55 260 LEU A C 1
ATOM 3510 O O . LEU A 1 245 ? 25.128 49.763 63.133 1.00 13.42 260 LEU A O 1
ATOM 3526 N N . ILE A 1 246 ? 23.259 49.362 61.947 1.00 12.45 261 ILE A N 1
ATOM 3527 C CA . ILE A 1 246 ? 23.426 47.919 61.879 1.00 11.86 261 ILE A CA 1
ATOM 3528 C C . ILE A 1 246 ? 23.521 47.545 60.405 1.00 9.94 261 ILE A C 1
ATOM 3529 O O . ILE A 1 246 ? 22.611 47.850 59.628 1.00 10.78 261 ILE A O 1
ATOM 3545 N N . LEU A 1 247 ? 24.623 46.908 60.015 1.00 10.50 262 LEU A N 1
ATOM 3546 C CA . LEU A 1 247 ? 24.779 46.344 58.683 1.00 11.09 262 LEU A CA 1
ATOM 3547 C C . LEU A 1 247 ? 24.645 44.836 58.765 1.00 10.19 262 LEU A C 1
ATOM 3548 O O . LEU A 1 247 ? 25.200 44.208 59.663 1.00 11.25 262 LEU A O 1
ATOM 3564 N N . PHE A 1 248 ? 23.916 44.265 57.821 1.00 8.78 263 PHE A N 1
ATOM 3565 C CA . PHE A 1 248 ? 23.625 42.841 57.814 1.00 8.70 263 PHE A CA 1
ATOM 3566 C C . PHE A 1 248 ? 23.986 42.245 56.465 1.00 9.54 263 PHE A C 1
ATOM 3567 O O . PHE A 1 248 ? 23.735 42.848 55.419 1.00 8.87 263 PHE A O 1
ATOM 3584 N N . HIS A 1 249 ? 24.576 41.053 56.500 1.00 9.65 264 HIS A N 1
ATOM 3585 C CA . HIS A 1 249 ? 24.926 40.327 55.296 1.00 8.26 264 HIS A CA 1
ATOM 3586 C C . HIS A 1 249 ? 24.684 38.848 55.574 1.00 8.03 264 HIS A C 1
ATOM 3587 O O . HIS A 1 249 ? 25.008 38.378 56.661 1.00 8.80 264 HIS A O 1
ATOM 3601 N N . VAL A 1 250 ? 24.106 38.120 54.614 1.00 7.49 265 VAL A N 1
ATOM 3602 C CA . VAL A 1 250 ? 24.005 36.659 54.719 1.00 6.98 265 VAL A CA 1
ATOM 3603 C C . VAL A 1 250 ? 24.349 36.053 53.365 1.00 8.85 265 VAL A C 1
ATOM 3604 O O . VAL A 1 250 ? 23.860 36.507 52.322 1.00 8.08 265 VAL A O 1
ATOM 3617 N N . ASP A 1 251 ? 25.258 35.079 53.371 1.00 9.63 266 ASP A N 1
ATOM 3618 C CA . ASP A 1 251 ? 25.618 34.411 52.126 1.00 8.58 266 ASP A CA 1
ATOM 3619 C C . ASP A 1 251 ? 24.462 33.523 51.686 1.00 8.83 266 ASP A C 1
ATOM 3620 O O . ASP A 1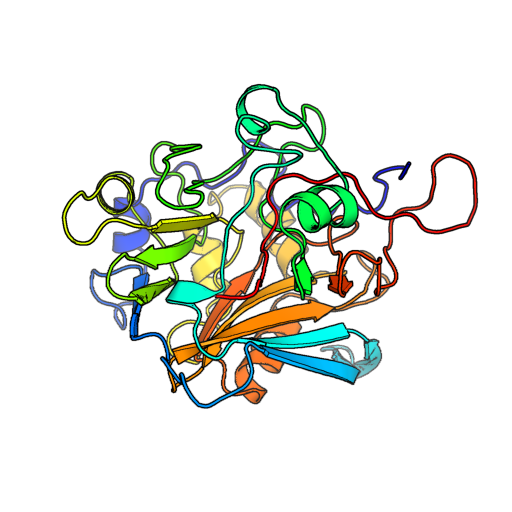 251 ? 23.650 33.077 52.501 1.00 9.65 266 ASP A O 1
ATOM 3629 N N . GLY A 1 252 ? 24.391 33.271 50.388 1.00 8.18 267 GLY A N 1
ATOM 3630 C CA . GLY A 1 252 ? 23.323 32.451 49.862 1.00 8.54 267 GLY A CA 1
ATOM 3631 C C . GLY A 1 252 ? 23.395 32.342 48.357 1.00 9.40 267 GLY A C 1
ATOM 3632 O O . GLY A 1 252 ? 24.353 32.782 47.722 1.00 10.56 267 GLY A O 1
ATOM 3636 N N . GLN A 1 253 ? 22.364 31.721 47.797 1.00 9.00 268 GLN A N 1
ATOM 3637 C CA . GLN A 1 253 ? 22.265 31.527 46.359 1.00 9.01 268 GLN A CA 1
ATOM 3638 C C . GLN A 1 253 ? 20.802 31.299 46.042 1.00 10.33 268 GLN A C 1
ATOM 3639 O O . GLN A 1 253 ? 20.165 30.470 46.693 1.00 9.99 268 GLN A O 1
ATOM 3653 N N . THR A 1 254 ? 20.286 32.019 45.043 1.00 11.06 269 THR A N 1
ATOM 3654 C CA . THR A 1 254 ? 18.848 32.134 44.860 1.00 11.66 269 THR A CA 1
ATOM 3655 C C . THR A 1 254 ? 18.215 30.751 44.701 1.00 12.53 269 THR A C 1
ATOM 3656 O O . THR A 1 254 ? 18.603 29.962 43.833 1.00 12.84 269 THR A O 1
ATOM 3667 N N . ASP A 1 255 ? 17.271 30.461 45.590 1.00 11.56 270 ASP A N 1
ATOM 3668 C CA . ASP A 1 255 ? 16.450 29.257 45.654 1.00 15.59 270 ASP A CA 1
ATOM 3669 C C . ASP A 1 255 ? 17.219 28.038 46.146 1.00 16.10 270 ASP A C 1
ATOM 3670 O O . ASP A 1 255 ? 16.667 26.924 46.116 1.00 18.67 270 ASP A O 1
ATOM 3679 N N . VAL A 1 256 ? 18.456 28.210 46.637 1.00 13.15 271 VAL A N 1
ATOM 3680 C CA . VAL A 1 256 ? 19.285 27.094 47.083 1.00 13.75 271 VAL A CA 1
ATOM 3681 C C . VAL A 1 256 ? 19.818 27.299 48.501 1.00 12.87 271 VAL A C 1
ATOM 3682 O O . VAL A 1 256 ? 19.780 26.372 49.324 1.00 13.48 271 VAL A O 1
ATOM 3695 N N . ARG A 1 257 ? 20.324 28.497 48.800 1.00 11.14 272 ARG A N 1
ATOM 3696 C CA . ARG A 1 257 ? 20.914 28.792 50.105 1.00 10.62 272 ARG A CA 1
ATOM 3697 C C . ARG A 1 257 ? 20.559 30.215 50.501 1.00 8.30 272 ARG A C 1
ATOM 3698 O O . ARG A 1 257 ? 20.295 31.062 49.656 1.00 9.11 272 ARG A O 1
ATOM 3719 N N . GLY A 1 258 ? 20.603 30.483 51.803 1.00 8.36 273 GLY A N 1
ATOM 3720 C CA . GLY A 1 258 ? 20.409 31.827 52.295 1.00 8.66 273 GLY A CA 1
ATOM 3721 C C . GLY A 1 258 ? 19.069 32.052 52.950 1.00 8.74 273 GLY A C 1
ATOM 3722 O O . GLY A 1 258 ? 18.528 31.151 53.588 1.00 10.89 273 GLY A O 1
ATOM 3726 N N . MET A 1 259 ? 18.521 33.253 52.795 1.00 9.09 274 MET A N 1
ATOM 3727 C CA . MET A 1 259 ? 17.331 33.667 53.515 1.00 8.14 274 MET A CA 1
ATOM 3728 C C . MET A 1 259 ? 16.417 34.441 52.581 1.00 7.37 274 MET A C 1
ATOM 3729 O O . MET A 1 259 ? 16.879 35.127 51.667 1.00 9.25 274 MET A O 1
ATOM 3743 N N . ASN A 1 260 ? 15.112 34.333 52.826 1.00 8.35 275 ASN A N 1
ATOM 3744 C CA . ASN A 1 260 ? 14.156 35.207 52.164 1.00 8.20 275 ASN A CA 1
ATOM 3745 C C . ASN A 1 260 ? 13.930 36.437 53.051 1.00 9.28 275 ASN A C 1
ATOM 3746 O O . ASN A 1 260 ? 14.495 36.563 54.144 1.00 9.03 275 ASN A O 1
ATOM 3757 N N . LEU A 1 261 ? 13.141 37.400 52.565 1.00 9.23 276 LEU A N 1
ATOM 3758 C CA . LEU A 1 261 ? 13.094 38.675 53.271 1.00 7.90 276 LEU A CA 1
ATOM 3759 C C . LEU A 1 261 ? 12.302 38.570 54.564 1.00 8.62 276 LEU A C 1
ATOM 3760 O O . LEU A 1 261 ? 12.600 39.298 55.518 1.00 10.32 276 LEU A O 1
ATOM 3776 N N . TRP A 1 262 ? 11.311 37.674 54.627 1.00 9.60 277 TRP A N 1
ATOM 3777 C CA . TRP A 1 262 ? 10.608 37.424 55.884 1.00 9.62 277 TRP A CA 1
ATOM 3778 C C . TRP A 1 262 ? 11.577 36.970 56.963 1.00 10.61 277 TRP A C 1
ATOM 3779 O O . TRP A 1 262 ? 11.481 37.390 58.122 1.00 10.06 277 TRP A O 1
ATOM 3800 N N . GLN A 1 263 ? 12.527 36.114 56.582 1.00 9.91 278 GLN A N 1
ATOM 3801 C CA . GLN A 1 263 ? 13.499 35.555 57.510 1.00 9.61 278 GLN A CA 1
ATOM 3802 C C . GLN A 1 263 ? 14.505 36.609 57.930 1.00 10.74 278 GLN A C 1
ATOM 3803 O O . GLN A 1 263 ? 14.881 36.686 59.106 1.00 12.55 278 GLN A O 1
ATOM 3817 N N . VAL A 1 264 ? 14.939 37.445 56.985 1.00 11.04 279 VAL A N 1
ATOM 3818 C CA . VAL A 1 264 ? 15.848 38.532 57.320 1.00 9.48 279 VAL A CA 1
ATOM 3819 C C . VAL A 1 264 ? 15.189 39.483 58.309 1.00 10.61 279 VAL A C 1
ATOM 3820 O O . VAL A 1 264 ? 15.793 39.871 59.309 1.00 10.14 279 VAL A O 1
ATOM 3833 N N . ALA A 1 265 ? 13.942 39.878 58.035 1.00 12.47 280 ALA A N 1
ATOM 3834 C CA . ALA A 1 265 ? 13.268 40.825 58.911 1.00 10.65 280 ALA A CA 1
ATOM 3835 C C . ALA A 1 265 ? 13.125 40.246 60.316 1.00 10.42 280 ALA A C 1
ATOM 3836 O O . ALA A 1 265 ? 13.409 40.924 61.311 1.00 14.36 280 ALA A O 1
ATOM 3843 N N . LYS A 1 266 ? 12.732 38.980 60.421 1.00 9.77 281 LYS A N 1
ATOM 3844 C CA . LYS A 1 266 ? 12.608 38.358 61.736 1.00 12.13 281 LYS A CA 1
ATOM 3845 C C . LYS A 1 266 ? 13.957 38.271 62.436 1.00 13.34 281 LYS A C 1
ATOM 3846 O O . LYS A 1 266 ? 14.052 38.511 63.645 1.00 14.31 281 LYS A O 1
ATOM 3865 N N . PHE A 1 267 ? 15.015 37.933 61.696 1.00 11.97 282 PHE A N 1
ATOM 3866 C CA . PHE A 1 267 ? 16.354 37.855 62.288 1.00 13.01 282 PHE A CA 1
ATOM 3867 C C . PHE A 1 267 ? 16.778 39.206 62.854 1.00 12.13 282 PHE A C 1
ATOM 3868 O O . PHE A 1 267 ? 17.284 39.297 63.979 1.00 13.31 282 PHE A O 1
ATOM 3885 N N . LEU A 1 268 ? 16.581 40.273 62.076 1.00 11.35 283 LEU A N 1
ATOM 3886 C CA . LEU A 1 268 ? 16.951 41.607 62.529 1.00 10.72 283 LEU A CA 1
ATOM 3887 C C . LEU A 1 268 ? 16.062 42.062 63.675 1.00 10.66 283 LEU A C 1
ATOM 3888 O O . LEU A 1 268 ? 16.537 42.705 64.623 1.00 12.67 283 LEU A O 1
ATOM 3904 N N . LYS A 1 269 ? 14.767 41.743 63.606 1.00 11.48 284 LYS A N 1
ATOM 3905 C CA . LYS A 1 269 ? 13.868 42.129 64.687 1.00 14.51 284 LYS A CA 1
ATOM 3906 C C . LYS A 1 269 ? 14.329 41.540 66.011 1.00 15.99 284 LYS A C 1
ATOM 3907 O O . LYS A 1 269 ? 14.271 42.209 67.052 1.00 15.78 284 LYS A O 1
ATOM 3926 N N . ASP A 1 270 ? 14.786 40.282 65.992 1.00 15.73 285 ASP A N 1
ATOM 3927 C CA . ASP A 1 270 ? 15.281 39.625 67.202 1.00 19.65 285 ASP A CA 1
ATOM 3928 C C . ASP A 1 270 ? 16.614 40.192 67.674 1.00 20.04 285 ASP A C 1
ATOM 3929 O O . ASP A 1 270 ? 16.988 39.983 68.837 1.00 21.63 285 ASP A O 1
ATOM 3938 N N . GLN A 1 271 ? 17.339 40.890 66.807 1.00 17.98 286 GLN A N 1
ATOM 3939 C CA . GLN A 1 271 ? 18.529 41.634 67.193 1.00 17.28 286 GLN A CA 1
ATOM 3940 C C . GLN A 1 271 ? 18.204 43.050 67.627 1.00 16.40 286 GLN A C 1
ATOM 3941 O O . GLN A 1 271 ? 19.118 43.864 67.783 1.00 17.50 286 GLN A O 1
ATOM 3955 N N . ASN A 1 272 ? 16.922 43.362 67.792 1.00 16.40 287 ASN A N 1
ATOM 3956 C CA . ASN A 1 272 ? 16.466 44.652 68.297 1.00 17.65 287 ASN A CA 1
ATOM 3957 C C . ASN A 1 272 ? 16.686 45.777 67.288 1.00 14.72 287 ASN A C 1
ATOM 3958 O O . ASN A 1 272 ? 16.841 46.937 67.664 1.00 14.77 287 ASN A O 1
ATOM 3969 N N . VAL A 1 273 ? 16.689 45.447 66.002 1.00 12.04 288 VAL A N 1
ATOM 3970 C CA . VAL A 1 273 ? 16.667 46.453 64.947 1.00 10.59 288 VAL A CA 1
ATOM 3971 C C . VAL A 1 273 ? 15.251 46.999 64.828 1.00 12.51 288 VAL A C 1
ATOM 3972 O O . VAL A 1 273 ? 14.273 46.242 64.844 1.00 13.69 288 VAL A O 1
ATOM 3985 N N . MET A 1 274 ? 15.136 48.318 64.710 1.00 12.32 289 MET A N 1
ATOM 3986 C CA . MET A 1 274 ? 13.842 48.992 64.708 1.00 12.02 289 MET A CA 1
ATOM 3987 C C . MET A 1 274 ? 13.385 49.411 63.319 1.00 9.92 289 MET A C 1
ATOM 3988 O O . MET A 1 274 ? 12.201 49.286 62.996 1.00 12.05 289 MET A O 1
ATOM 4002 N N . ASN A 1 275 ? 14.285 49.899 62.480 1.00 10.60 290 ASN A N 1
ATOM 4003 C CA . ASN A 1 275 ? 13.982 50.186 61.088 1.00 9.69 290 ASN A CA 1
ATOM 4004 C C . ASN A 1 275 ? 15.120 49.629 60.259 1.00 11.13 290 ASN A C 1
ATOM 4005 O O . ASN A 1 275 ? 16.279 49.719 60.672 1.00 11.17 290 ASN A O 1
ATOM 4016 N N . ALA A 1 276 ? 14.789 49.076 59.092 1.00 9.90 291 ALA A N 1
ATOM 4017 C CA . ALA A 1 276 ? 15.789 48.453 58.239 1.00 9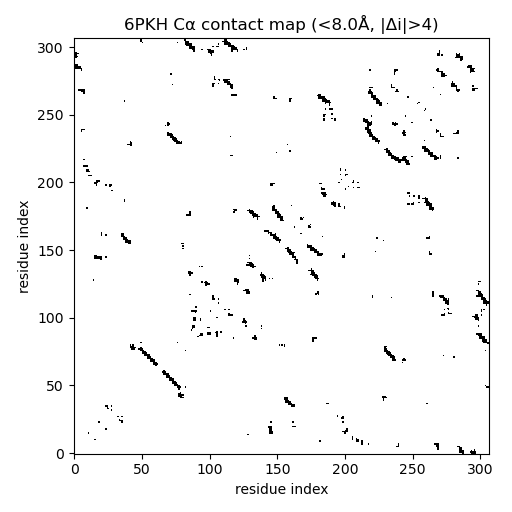.11 291 ALA A CA 1
ATOM 4018 C C . ALA A 1 276 ? 15.244 48.343 56.829 1.00 8.78 291 ALA A C 1
ATOM 4019 O O . ALA A 1 276 ? 14.050 48.098 56.634 1.00 9.66 291 ALA A O 1
ATOM 4026 N N . ILE A 1 277 ? 16.144 48.498 55.844 1.00 7.57 292 ILE A N 1
ATOM 4027 C CA . ILE A 1 277 ? 15.808 48.306 54.441 1.00 8.17 292 ILE A CA 1
ATOM 4028 C C . ILE A 1 277 ? 16.726 47.244 53.831 1.00 8.34 292 ILE A C 1
ATOM 4029 O O . ILE A 1 277 ? 17.850 46.991 54.289 1.00 7.74 292 ILE A O 1
ATOM 4045 N N . ASN A 1 278 ? 16.197 46.596 52.804 1.00 8.54 293 ASN A N 1
ATOM 4046 C CA . ASN A 1 278 ? 16.898 45.585 52.027 1.00 7.22 293 ASN A CA 1
ATOM 4047 C C . ASN A 1 278 ? 17.736 46.231 50.924 1.00 6.87 293 ASN A C 1
ATOM 4048 O O . ASN A 1 278 ? 17.211 46.986 50.101 1.00 6.91 293 ASN A O 1
ATOM 4059 N N . LEU A 1 279 ? 19.020 45.920 50.888 1.00 6.48 294 LEU A N 1
ATOM 4060 C CA . LEU A 1 279 ? 19.892 46.377 49.809 1.00 6.87 294 LEU A CA 1
ATOM 4061 C C . LEU A 1 279 ? 20.049 45.256 48.769 1.00 7.05 294 LEU A C 1
ATOM 4062 O O . LEU A 1 279 ? 19.253 44.321 48.726 1.00 8.34 294 LEU A O 1
ATOM 4078 N N . ASP A 1 280 ? 21.042 45.364 47.891 1.00 8.69 295 ASP A N 1
ATOM 4079 C CA . ASP A 1 280 ? 21.133 44.414 46.779 1.00 8.96 295 ASP A CA 1
ATOM 4080 C C . ASP A 1 280 ? 21.619 43.057 47.288 1.00 8.97 295 ASP A C 1
ATOM 4081 O O . ASP A 1 280 ? 22.371 42.970 48.250 1.00 9.20 295 ASP A O 1
ATOM 4090 N N . GLY A 1 281 ? 21.158 41.989 46.639 1.00 8.31 296 GLY A N 1
ATOM 4091 C CA . GLY A 1 281 ? 21.456 40.643 47.081 1.00 7.84 296 GLY A CA 1
ATOM 4092 C C . GLY A 1 281 ? 21.818 39.704 45.946 1.00 7.77 296 GLY A C 1
ATOM 4093 O O . GLY A 1 281 ? 22.315 40.143 44.908 1.00 9.20 296 GLY A O 1
ATOM 4097 N N . GLY A 1 282 ? 21.569 38.407 46.119 1.00 7.76 297 GLY A N 1
ATOM 4098 C CA . GLY A 1 282 ? 22.067 37.459 45.136 1.00 7.80 297 GLY A CA 1
ATOM 4099 C C . GLY A 1 282 ? 23.574 37.556 45.032 1.00 7.88 297 GLY A C 1
ATOM 4100 O O . GLY A 1 282 ? 24.278 37.823 46.015 1.00 8.41 297 GLY A O 1
ATOM 4104 N N . GLY A 1 283 ? 24.084 37.379 43.817 1.00 7.22 298 GLY A N 1
ATOM 4105 C CA . GLY A 1 283 ? 25.519 37.454 43.579 1.00 7.82 298 GLY A CA 1
ATOM 4106 C C . GLY A 1 283 ? 26.141 38.800 43.900 1.00 7.00 298 GLY A C 1
ATOM 4107 O O . GLY A 1 283 ? 27.370 38.882 44.005 1.00 8.05 298 GLY A O 1
ATOM 4111 N N . SER A 1 284 ? 25.333 39.845 44.071 1.00 6.86 299 SER A N 1
ATOM 4112 C CA . SER A 1 284 ? 25.877 41.140 44.473 1.00 7.60 299 SER A CA 1
ATOM 4113 C C . SER A 1 284 ? 26.356 41.152 45.920 1.00 7.91 299 SER A C 1
ATOM 4114 O O . SER A 1 284 ? 27.239 41.947 46.262 1.00 9.12 299 SER A O 1
ATOM 4122 N N . ALA A 1 285 ? 25.770 40.332 46.785 1.00 9.07 300 ALA A N 1
ATOM 4123 C CA . ALA A 1 285 ? 26.044 40.409 48.214 1.00 9.00 300 ALA A CA 1
ATOM 4124 C C . ALA A 1 285 ? 27.518 40.114 48.499 1.00 9.55 300 ALA A C 1
ATOM 4125 O O . ALA A 1 285 ? 28.035 39.044 48.143 1.00 10.38 300 ALA A O 1
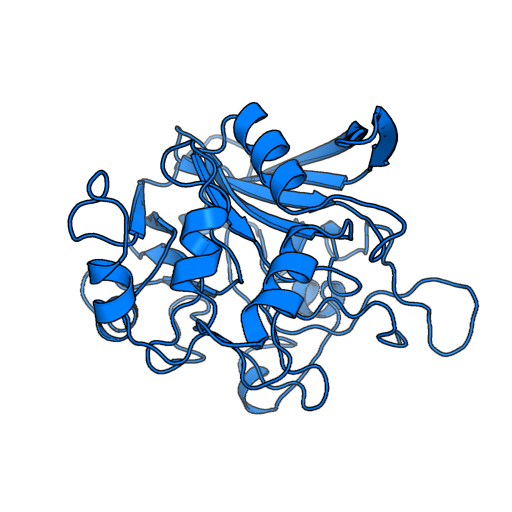ATOM 4132 N N . THR A 1 286 ? 28.181 41.057 49.171 1.00 7.38 301 THR A N 1
ATOM 4133 C CA . THR A 1 286 ? 29.606 40.980 49.457 1.00 7.86 301 THR A CA 1
ATOM 4134 C C . THR A 1 286 ? 29.877 41.621 50.812 1.00 8.40 301 THR A C 1
ATOM 4135 O O . THR A 1 286 ? 29.324 42.682 51.111 1.00 10.20 301 THR A O 1
ATOM 4146 N N . TYR A 1 287 ? 30.741 40.996 51.613 1.00 7.59 302 TYR A N 1
ATOM 4147 C CA . TYR A 1 287 ? 31.243 41.601 52.847 1.00 7.82 302 TYR A CA 1
ATOM 4148 C C . TYR A 1 287 ? 32.763 41.645 52.794 1.00 8.74 302 TYR A C 1
ATOM 4149 O O . TYR A 1 287 ? 33.412 40.620 52.570 1.00 9.64 302 TYR A O 1
ATOM 4167 N N . VAL A 1 288 ? 33.318 42.835 52.982 1.00 8.02 303 VAL A N 1
ATOM 4168 C CA . VAL A 1 288 ? 34.743 43.102 52.823 1.00 8.30 303 VAL A CA 1
ATOM 4169 C C . VAL A 1 288 ? 35.276 43.674 54.130 1.00 10.45 303 VAL A C 1
ATOM 4170 O O . VAL A 1 288 ? 34.762 44.684 54.626 1.00 11.71 303 VAL A O 1
ATOM 4183 N N . LEU A 1 289 ? 36.311 43.036 54.673 1.00 10.20 304 LEU A N 1
ATOM 4184 C CA . LEU A 1 289 ? 36.927 43.425 55.943 1.00 11.26 304 LEU A CA 1
ATOM 4185 C C . LEU A 1 289 ? 38.321 43.980 55.658 1.00 12.92 304 LEU A C 1
ATOM 4186 O O . LEU A 1 289 ? 39.180 43.281 55.109 1.00 12.49 304 LEU A O 1
ATOM 4202 N N . ASN A 1 290 ? 38.535 45.249 56.003 1.00 12.47 305 ASN A N 1
ATOM 4203 C CA . ASN A 1 290 ? 39.809 45.924 55.775 1.00 15.66 305 ASN A CA 1
ATOM 4204 C C . ASN A 1 290 ? 40.328 45.703 54.355 1.00 14.45 305 ASN A C 1
ATOM 4205 O O . ASN A 1 290 ? 41.522 45.491 54.138 1.00 15.54 305 ASN A O 1
ATOM 4216 N N . GLY A 1 291 ? 39.425 45.740 53.378 1.00 15.06 306 GLY A N 1
ATOM 4217 C CA . GLY A 1 291 ? 39.808 45.663 51.981 1.00 16.36 306 GLY A CA 1
ATOM 4218 C C . GLY A 1 291 ? 39.920 44.267 51.411 1.00 16.86 306 GLY A C 1
ATOM 4219 O O . GLY A 1 291 ? 40.178 44.128 50.209 1.00 20.30 306 GLY A O 1
ATOM 4223 N N . SER A 1 292 ? 39.714 43.235 52.219 1.00 11.91 307 SER A N 1
ATOM 4224 C CA . SER A 1 292 ? 39.758 41.854 51.763 1.00 11.39 307 SER A CA 1
ATOM 4225 C C . SER A 1 292 ? 38.366 41.245 51.731 1.00 11.06 307 SER A C 1
ATOM 4226 O O . SER A 1 292 ? 37.605 41.357 52.697 1.00 10.82 307 SER A O 1
ATOM 4234 N N . LEU A 1 293 ? 38.073 40.538 50.649 1.00 10.84 308 LEU A N 1
ATOM 4235 C CA . LEU A 1 293 ? 36.857 39.742 50.578 1.00 11.08 308 LEU A CA 1
ATOM 4236 C C . LEU A 1 293 ? 36.799 38.787 51.762 1.00 11.04 308 LEU A C 1
ATOM 4237 O O . LEU A 1 293 ? 37.754 38.050 52.027 1.00 12.90 308 LEU A O 1
ATOM 4253 N N . ALA A 1 294 ? 35.684 38.809 52.491 1.00 10.60 309 ALA A N 1
ATOM 4254 C CA . ALA A 1 294 ? 35.565 38.003 53.703 1.00 9.83 309 ALA A CA 1
ATOM 4255 C C . ALA A 1 294 ? 34.235 37.259 53.758 1.00 13.09 309 ALA A C 1
ATOM 4256 O O . ALA A 1 294 ? 33.784 36.880 54.843 1.00 16.09 309 ALA A O 1
ATOM 4263 N N . SER A 1 295 ? 33.611 37.027 52.608 1.00 9.80 310 SER A N 1
ATOM 4264 C CA . SER A 1 295 ? 32.387 36.251 52.494 1.00 9.58 310 SER A CA 1
ATOM 4265 C C . SER A 1 295 ? 32.531 35.274 51.327 1.00 10.16 310 SER A C 1
ATOM 4266 O O . SER A 1 295 ? 33.582 35.195 50.684 1.00 12.48 310 SER A O 1
ATOM 4274 N N . TYR A 1 296 ? 31.471 34.498 51.070 1.00 9.35 311 TYR A N 1
ATOM 4275 C CA . TYR A 1 296 ? 31.463 33.465 50.031 1.00 8.84 311 TYR A CA 1
ATOM 4276 C C . TYR A 1 296 ? 30.441 33.862 48.976 1.00 10.00 311 TYR A C 1
ATOM 4277 O O . TYR A 1 296 ? 29.245 33.564 49.124 1.00 10.29 311 TYR A O 1
ATOM 4295 N N . PRO A 1 297 ? 30.859 34.541 47.911 1.00 11.97 312 PRO A N 1
ATOM 4296 C CA . PRO A 1 297 ? 29.904 35.010 46.903 1.00 11.56 312 PRO A CA 1
ATOM 4297 C C . PRO A 1 297 ? 29.316 33.858 46.115 1.00 11.22 312 PRO A C 1
ATOM 4298 O O . PRO A 1 297 ? 29.912 32.786 45.986 1.00 11.60 312 PRO A O 1
ATOM 4309 N N . SER A 1 298 ? 28.137 34.109 45.543 1.00 10.47 313 SER A N 1
ATOM 4310 C CA . SER A 1 298 ? 27.424 33.052 44.836 1.00 11.83 313 SER A CA 1
ATOM 4311 C C . SER A 1 298 ? 27.695 32.991 43.335 1.00 11.62 313 SER A C 1
ATOM 4312 O O . SER A 1 298 ? 27.487 31.926 42.742 1.00 12.23 313 SER A O 1
ATOM 4320 N N . ASP A 1 299 ? 28.124 34.077 42.687 1.00 10.69 314 ASP A N 1
ATOM 4321 C CA . ASP A 1 299 ? 28.405 33.994 41.256 1.00 11.16 314 ASP A CA 1
ATOM 4322 C C . ASP A 1 299 ? 29.586 33.069 41.007 1.00 10.94 314 ASP A C 1
ATOM 4323 O O . ASP A 1 299 ? 30.514 32.984 41.807 1.00 10.71 314 ASP A O 1
ATOM 4332 N N . HIS A 1 300 ? 29.581 32.415 39.857 1.00 13.16 315 HIS A N 1
ATOM 4333 C CA . HIS A 1 300 ? 30.755 31.678 39.433 1.00 15.00 315 HIS A CA 1
ATOM 4334 C C . HIS A 1 300 ? 31.722 32.601 38.719 1.00 17.24 315 HIS A C 1
ATOM 4335 O O . HIS A 1 300 ? 31.325 33.572 38.073 1.00 19.41 315 HIS A O 1
ATOM 4349 N N . CYS A 1 301 ? 33.007 32.302 38.857 1.00 17.45 316 CYS A N 1
ATOM 4350 C CA . CYS A 1 301 ? 33.999 32.996 38.056 1.00 20.73 316 CYS A CA 1
ATOM 4351 C C . CYS A 1 301 ? 33.784 32.653 36.589 1.00 26.12 316 CYS A C 1
ATOM 4352 O O . CYS A 1 301 ? 33.264 31.590 36.246 1.00 25.01 316 CYS A O 1
ATOM 4359 N N . ASN A 1 302 ? 34.151 33.579 35.717 1.00 35.92 317 ASN A N 1
ATOM 4360 C CA . ASN A 1 302 ? 34.043 33.310 34.289 1.00 55.21 317 ASN A CA 1
ATOM 4361 C C . ASN A 1 302 ? 34.707 32.002 33.882 1.00 83.93 317 ASN A C 1
ATOM 4362 O O . ASN A 1 302 ? 34.135 31.292 33.038 1.00 68.73 317 ASN A O 1
ATOM 4373 N N . PRO A 1 303 ? 35.868 31.614 34.425 1.00 135.40 318 PRO A N 1
ATOM 4374 C CA . PRO A 1 303 ? 36.559 30.435 33.892 1.00 152.45 318 PRO A CA 1
ATOM 4375 C C . PRO A 1 303 ? 36.534 29.187 34.768 1.00 148.34 318 PRO A C 1
ATOM 4376 O O . PRO A 1 303 ? 37.405 28.332 34.582 1.00 159.26 318 PRO A O 1
ATOM 4387 N N . SER A 1 304 ? 35.595 29.024 35.700 1.00 112.66 319 SER A N 1
ATOM 4388 C CA . SER A 1 304 ? 35.759 27.903 36.621 1.00 85.84 319 SER A CA 1
ATOM 4389 C C . SER A 1 304 ? 34.489 27.601 37.407 1.00 63.12 319 SER A C 1
ATOM 4390 O O . SER A 1 304 ? 33.478 28.303 37.316 1.00 53.19 319 SER A O 1
ATOM 4398 N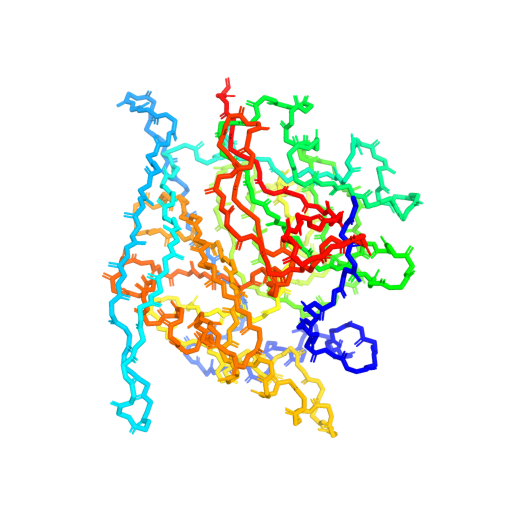 N . LYS A 1 305 ? 34.574 26.506 38.173 1.00 59.19 320 LYS A N 1
ATOM 4399 C CA . LYS A 1 305 ? 33.643 26.114 39.222 1.00 54.97 320 LYS A CA 1
ATOM 4400 C C . LYS A 1 305 ? 33.847 26.909 40.507 1.00 35.74 320 LYS A C 1
ATOM 4401 O O . LYS A 1 305 ? 33.120 26.696 41.484 1.00 34.87 320 LYS A O 1
ATOM 4420 N N . TRP A 1 306 ? 34.817 27.812 40.524 1.00 19.77 321 TRP A N 1
ATOM 4421 C CA . TRP A 1 306 ? 35.064 28.653 41.672 1.00 13.71 321 TRP A CA 1
ATOM 4422 C C . TRP A 1 306 ? 34.054 29.790 41.712 1.00 10.79 321 TRP A C 1
ATOM 4423 O O . TRP A 1 306 ? 33.414 30.122 40.704 1.00 12.86 321 TRP A O 1
ATOM 4444 N N . ARG A 1 307 ? 33.936 30.413 42.885 1.00 10.88 322 ARG A N 1
ATOM 4445 C CA . ARG A 1 307 ? 33.043 31.540 43.102 1.00 10.25 322 ARG A CA 1
ATOM 4446 C C . ARG A 1 307 ? 33.828 32.843 43.019 1.00 11.22 322 ARG A C 1
ATOM 4447 O O . ARG A 1 307 ? 35.010 32.900 43.366 1.00 13.66 322 ARG A O 1
ATOM 4468 N N . CYS A 1 308 ? 33.162 33.895 42.549 1.00 10.90 323 CYS A N 1
ATOM 4469 C CA . CYS A 1 308 ? 33.813 35.185 42.372 1.00 12.33 323 CYS A CA 1
ATOM 4470 C C . CYS A 1 308 ? 32.911 36.320 42.834 1.00 10.37 323 CYS A C 1
ATOM 4471 O O . CYS A 1 308 ? 31.686 36.287 42.602 1.00 10.68 323 CYS A O 1
ATOM 4478 N N . PRO A 1 309 ? 33.485 37.334 43.473 1.00 10.02 324 PRO A N 1
ATOM 4479 C CA . PRO A 1 309 ? 32.709 38.529 43.800 1.00 9.66 324 PRO A CA 1
ATOM 4480 C C . PRO A 1 309 ? 32.291 39.260 42.534 1.00 9.84 324 PRO A C 1
ATOM 4481 O O . PRO A 1 309 ? 32.983 39.235 41.514 1.00 11.43 324 PRO A O 1
ATOM 4492 N N . ARG A 1 310 ? 31.142 39.904 42.603 1.00 10.22 325 ARG A N 1
ATOM 4493 C CA . ARG A 1 310 ? 30.575 40.623 41.463 1.00 8.49 325 ARG A CA 1
ATOM 4494 C C . ARG A 1 310 ? 31.041 42.077 41.438 1.00 8.03 325 ARG A C 1
ATOM 4495 O O . ARG A 1 310 ? 31.228 42.713 42.479 1.00 9.72 325 ARG A O 1
ATOM 4516 N N . ALA A 1 311 ? 31.203 42.616 40.231 1.00 8.14 326 ALA A N 1
ATOM 4517 C CA . ALA A 1 311 ? 31.408 44.045 40.076 1.00 9.65 326 ALA A CA 1
ATOM 4518 C C . ALA A 1 311 ? 30.055 44.731 40.240 1.00 9.37 326 ALA A C 1
ATOM 4519 O O . ALA A 1 311 ? 29.125 44.477 39.467 1.00 10.25 326 ALA A O 1
ATOM 4526 N N . ILE A 1 312 ? 29.933 45.558 41.268 1.00 10.02 327 ILE A N 1
ATOM 4527 C CA . ILE A 1 312 ? 28.646 46.149 41.619 1.00 9.97 327 ILE A CA 1
ATOM 4528 C C . ILE A 1 312 ? 28.722 47.667 41.499 1.00 10.29 327 ILE A C 1
ATOM 4529 O O . ILE A 1 312 ? 29.610 48.204 40.823 1.00 10.59 327 ILE A O 1
ATOM 4545 N N . SER A 1 313 ? 27.777 48.372 42.126 1.00 9.23 328 SER A N 1
ATOM 4546 C CA . SER A 1 313 ? 27.646 49.811 41.943 1.00 9.04 328 SER A CA 1
ATOM 4547 C C . SER A 1 313 ? 28.093 50.535 43.216 1.00 9.38 328 SER A C 1
ATOM 4548 O O . SER A 1 313 ? 29.277 50.490 43.578 1.00 9.74 328 SER A O 1
ATOM 4556 N N . THR A 1 314 ? 27.176 51.214 43.895 1.00 9.38 329 THR A N 1
ATOM 4557 C CA . THR A 1 314 ? 27.523 51.915 45.121 1.00 9.22 329 THR A CA 1
ATOM 4558 C C . THR A 1 314 ? 27.891 50.921 46.221 1.00 8.85 329 THR A C 1
ATOM 4559 O O . THR A 1 314 ? 27.495 49.746 46.209 1.00 8.37 329 THR A O 1
ATOM 4570 N N . VAL A 1 315 ? 28.642 51.424 47.185 1.00 8.16 330 VAL A N 1
ATOM 4571 C CA . VAL A 1 315 ? 29.159 50.661 48.313 1.00 8.13 330 VAL A CA 1
ATOM 4572 C C . VAL A 1 315 ? 28.823 51.395 49.602 1.00 9.06 330 VAL A C 1
ATOM 4573 O O . VAL A 1 315 ? 28.867 52.630 49.657 1.00 10.31 330 VAL A O 1
ATOM 4586 N N . LEU A 1 316 ? 28.508 50.638 50.646 1.00 9.12 331 LEU A N 1
ATOM 4587 C CA A LEU A 1 316 ? 28.351 51.176 51.992 0.48 11.16 331 LEU A CA 1
ATOM 4588 C CA B LEU A 1 316 ? 28.349 51.186 51.985 0.52 11.15 331 LEU A CA 1
ATOM 4589 C C . LEU A 1 316 ? 29.638 50.916 52.755 1.00 12.44 331 LEU A C 1
ATOM 4590 O O . LEU A 1 316 ? 30.030 49.756 52.935 1.00 13.59 331 LEU A O 1
ATOM 4621 N N . CYS A 1 317 ? 30.292 51.993 53.196 1.00 11.73 332 CYS A N 1
ATOM 4622 C CA . CYS A 1 317 ? 31.640 51.962 53.754 1.00 12.61 332 CYS A CA 1
ATOM 4623 C C . CYS A 1 317 ? 31.604 52.486 55.182 1.00 14.56 332 CYS A C 1
ATOM 4624 O O . CYS A 1 317 ? 31.018 53.541 55.437 1.00 15.75 332 CYS A O 1
ATOM 4631 N N . ILE A 1 318 ? 32.213 51.747 56.107 1.00 12.22 333 ILE A N 1
ATOM 4632 C CA . ILE A 1 318 ? 32.443 52.208 57.472 1.00 12.98 333 ILE A CA 1
ATOM 4633 C C . ILE A 1 318 ? 33.933 52.457 57.610 1.00 14.69 333 ILE A C 1
ATOM 4634 O O . ILE A 1 318 ? 34.733 51.537 57.414 1.00 15.16 333 ILE A O 1
ATOM 4650 N N . HIS A 1 319 ? 34.310 53.677 57.973 1.00 14.15 334 HIS A N 1
ATOM 4651 C CA . HIS A 1 319 ? 35.711 54.060 58.013 1.00 17.40 334 HIS A CA 1
ATOM 4652 C C . HIS A 1 319 ? 36.018 54.800 59.304 1.00 20.71 334 HIS A C 1
ATOM 4653 O O . HIS A 1 319 ? 35.137 55.106 60.112 1.00 19.94 334 HIS A O 1
ATOM 4667 N N . GLU A 1 320 ? 37.298 55.079 59.504 1.00 21.42 335 GLU A N 1
ATOM 4668 C CA . GLU A 1 320 ? 37.703 55.822 60.686 1.00 39.16 335 GLU A CA 1
ATOM 4669 C C . GLU A 1 320 ? 37.221 57.265 60.588 1.00 52.21 335 GLU A C 1
ATOM 4670 O O . GLU A 1 320 ? 37.222 57.870 59.512 1.00 43.40 335 GLU A O 1
ATOM 4682 N N . ARG A 1 321 ? 36.786 57.807 61.718 1.00 75.27 336 ARG A N 1
ATOM 4683 C CA . ARG A 1 321 ? 36.225 59.153 61.757 1.00 85.63 336 ARG A CA 1
ATOM 4684 C C . ARG A 1 321 ? 37.215 60.183 61.216 1.00 85.71 336 ARG A C 1
ATOM 4685 O O . ARG A 1 321 ? 38.421 60.099 61.451 1.00 85.39 336 ARG A O 1
#

InterPro domains:
  IPR000742 EGF-like domain [PS00022] (447-458)
  IPR000742 EGF-like domain [PS50026] (424-459)
  IPR000742 EGF-like domain [SM00181] (356-385)
  IPR000742 EGF-like domain [SM00181] (388-416)
  IPR000742 EGF-like domain [SM00181] (427-459)
  IPR002049 Laminin-type EGF domain [cd00055] (432-469)
  IPR018711 Phosphodiester glycosidase [PF09992] (159-352)

Foldseek 3Di:
DFPCPQDLDLFPDDFWAPDFPQVLQVPFDVVVHRDFKDKDFAAQCPPDDQKDKDKDWDWDQDPVRDIDIWIWIKMWGHHCLPFKWKAWFQHPPCQVQLDFAFQLNRQVVFLFQKKKFFAAADPVRSHGDDWWATQNRTDDQNQGRFFWKWFAFNSRMTMTGGDGSCRQVDPVRHTRTMGGAHAWQAAQLDGCRVSSLVRIYDPDPSSVSNVLSQAWFAWWWKWFAANSNIIMIITIHGGTNGGHGGSNRVSVVVSVVRTHTMGTHGTHQQTFMAGSSHTDDQGDTHHPPDPHRDRDGHTIMIGGHDD

Radius of gyration: 17.58 Å; Cα contacts (8 Å, |Δi|>4): 864; chains: 1; bounding box: 44×50×42 Å

Sequence (307 aa):
HSSDDDLLLPYTKSSHGPSHSHRYVRDCQPVVAHGTVTHETQAASKHSNSPVLESNIFISDITDDSGTHRWVSSGHITEVHDPLRSVSVLEPGGPGGCAHNHRELVEVTAKTRKCLVAQNGGYFDTHTGQCLGNIISSDGKLVRNSGGIQNAQFGIRKDGTLVFGYLSEDDILDQENPFVQLISGVVWLLRKGEIYINESIQAECDKTQETGNFRHFVDVISARTAVGHDKEGKLILFHVDGQTDVRGMNLWQVAKFLKDQNVMNAINLDGGGSATYVLNGSLASYPSDHCNPSKWRCPRAISTVLLCIHER

Organism: Danio rerio (NCBI:txid7955)

B-factor: mean 26.64, std 24.78, range [5.53, 189.28]

Secondary structure (DSSP, 8-state):
-B-------S-SSSSS-SS-HHHHHHHS-GGGTT--EEEEEPP--SSS-SEEEEEEEEEEE-TTS-EEEEEEEEEEES-HHHHEEEE-SSSTTTGGGT--EEHHHHHHTTT-SEEEE-S-B-TTT--B-S-EEETTEEEE--SS----EEEEETTSEEEEE---HHHHH--SS-EEEEEE-S-EEEETTEE-HHHHHHHHS-SSTHHHHHHHHHHS-B-EEEEEEETT--EEEEEE--BTTTBSB-HHHHHHHHHHTTEEEEEE---GGG--EEETTEE-S---SBBTTSSSB-PPEES-EEEE---

Solvent-accessible surface area: 13127 Å² total; per-residue (Å²): 186,17,42,42,83,12,80,11,81,4,17,86,175,92,38,6,4,99,34,61,39,149,90,1,71,102,36,21,48,146,89,37,44,104,84,3,39,30,80,42,71,12,6,169,74,75,157,34,86,25,31,94,41,50,131,25,122,30,67,25,68,43,160,94,44,69,118,40,176,6,41,2,16,15,0,46,0,17,7,0,72,132,0,3,2,0,14,16,0,27,20,138,30,6,15,88,141,67,72,55,39,44,1,32,58,1,0,122,79,90,172,3,41,0,0,0,1,1,3,12,10,52,42,168,72,2,69,3,28,8,2,2,8,14,64,46,154,91,43,64,55,19,47,13,58,0,3,0,1,0,0,0,33,137,98,5,24,0,0,1,0,3,2,21,64,118,44,6,68,51,151,137,46,35,7,32,11,0,2,5,1,0,0,0,0,0,5,116,10,113,54,7,0,86,55,0,11,63,4,0,2,36,143,84,182,20,45,49,49,0,100,93,2,0,65,9,28,0,4,2,0,0,1,2,5,18,152,111,0,26,0,10,1,1,0,0,12,1,43,31,105,91,91,1,0,20,0,78,25,0,0,126,30,2,72,90,93,107,2,62,7,0,0,1,0,11,4,0,0,0,2,1,4,0,83,113,10,71,63,41,12,173,9,4,0,52,14,104,115,41,182,186,102,21,20,4,30,1,1,4,0,0,0,0,20,118,109

Nearest PDB structures (foldseek):
  6pkh-assembly1_A-2  TM=1.003E+00  e=4.264E-68  Danio rerio
  6pki-assembly1_A  TM=9.969E-01  e=3.644E-62  Danio rerio
  6pky-assembly1_A  TM=9.560E-01  e=1.375E-41  Cavia porcellus
  6pku-assembly2_D  TM=9.573E-01  e=1.573E-40  Cavia porcellus
  6pky-assembly1_B  TM=9.522E-01  e=8.432E-41  Cavia porcellus